Protein AF-A0AAD6X0E6-F1 (afdb_monomer_lite)

Sequence (286 aa):
MSENRCTNCVKLTQDYTHLRIRTAAESKRTCAPPSQRISAPPESSSLPSSPLPQSTSPRVIPYSRTRDLLKCATIRAAWKPGSGASGRQACRNEPHGPLYQDSCIHIDPRTGPAFPPELERAIFELSASSCLTNIPTLILVASRVKAWVEPLLYRAVFLQCDPFMHKLYPFPLVPSKAFLTRCPLFLGSAVKWVTISGKGFGVTVSTTEAIFRVCNQMASFTTTCILVPHLPALSAMKCLQRLNVYGSEVFRGTVDSGCAHPAFRNLTHLELMDEHYYEQAISARS

Radius of gyration: 29.15 Å; chains: 1; bounding box: 58×39×110 Å

Secondary structure (DSSP, 8-state):
------HHHHHHHHHHHHHHHHHHHHTTS--------PPPPPP--PPPP-PPPPP----PPP-----------------PPPP------PPPP---------------TTS-----HHHHHHHHHHHHHH-GGGHHHHTTT-HHHHHHHHHHHTSEEEES--TTHHHH-------HHHHHTS-HHHHHHH--EEEE--SSSS--HHHHHHHHHH-TT--EEEESS-SGGGHHHHHT-SS--EEEEEHHHHHTT-TT--S--GGGTT-SEEEEEPHHHHHHHHHTT-

pLDDT: mean 71.58, std 22.02, range [32.5, 98.0]

Organism: NCBI:txid1745969

Foldseek 3Di:
DDPPPDPVLVVLVVVVVVVVVVVVVVVVPPPDDDDDDDDDDDDDDDDDDDDDDDDDDDDDDDPDDDPDDDPDDDPPDDDDDDDDDDDDDDDDDDDDDDDDPPPPPPPDVVPPDDDDPVVVLVVLCVVCVVPVLCLVVQLVPDVVSVVSRVLVLLQEAEADDDPVVCVVDVRPHCHLVNVSSDDLQSNLVSYAEYEYDDDPDDCDLVSVLSSLVSNLQHQEYEYADQCVSCLVSLLSRPRHAYYEYAPCNVPVPCVPPPDDRSSCVRYPYYHHDHPVVVVVVVVVVD

Structure (mmCIF, N/CA/C/O backbone):
data_AF-A0AAD6X0E6-F1
#
_entry.id   AF-A0AAD6X0E6-F1
#
loop_
_atom_site.group_PDB
_atom_site.id
_atom_site.type_symbol
_atom_site.label_atom_id
_atom_site.label_alt_id
_atom_site.label_comp_id
_atom_site.label_asym_id
_atom_site.label_entity_id
_atom_site.label_seq_id
_atom_site.pdbx_PDB_ins_code
_atom_site.Cartn_x
_atom_site.Cartn_y
_atom_site.Cartn_z
_atom_site.occupancy
_atom_site.B_iso_or_equiv
_atom_site.auth_seq_id
_atom_site.auth_comp_id
_atom_site.auth_asym_id
_atom_site.auth_atom_id
_atom_site.pdbx_PDB_model_num
ATOM 1 N N . MET A 1 1 ? 5.197 0.197 32.598 1.00 38.28 1 MET A N 1
ATOM 2 C CA . MET A 1 1 ? 5.329 -0.433 31.265 1.00 38.28 1 MET A CA 1
ATOM 3 C C . MET A 1 1 ? 6.488 0.245 30.558 1.00 38.28 1 MET A C 1
ATOM 5 O O . MET A 1 1 ? 6.461 1.455 30.402 1.00 38.28 1 MET A O 1
ATOM 9 N N . SER A 1 2 ? 7.556 -0.509 30.312 1.00 33.50 2 SER A N 1
ATOM 10 C CA . SER A 1 2 ? 8.923 -0.033 30.070 1.00 33.50 2 SER A CA 1
ATOM 11 C C . SER A 1 2 ? 9.131 0.620 28.700 1.00 33.50 2 SER A C 1
ATOM 13 O O . SER A 1 2 ? 8.906 -0.013 27.668 1.00 33.50 2 SER A O 1
ATOM 15 N N . GLU A 1 3 ? 9.657 1.847 28.703 1.00 37.09 3 GLU A N 1
ATOM 16 C CA . GLU A 1 3 ? 10.237 2.541 27.549 1.00 37.09 3 GLU A CA 1
ATOM 17 C C . GLU A 1 3 ? 11.562 1.884 27.111 1.00 37.09 3 GLU A C 1
ATOM 19 O O . GLU A 1 3 ? 12.641 2.447 27.266 1.00 37.09 3 GLU A O 1
ATOM 24 N N . ASN A 1 4 ? 11.507 0.693 26.517 1.00 35.91 4 ASN A N 1
ATOM 25 C CA . ASN A 1 4 ? 12.648 0.173 25.762 1.00 35.91 4 ASN A CA 1
ATOM 26 C C . ASN A 1 4 ? 12.615 0.780 24.356 1.00 35.91 4 ASN A C 1
ATOM 28 O O . ASN A 1 4 ? 12.064 0.209 23.413 1.00 35.91 4 ASN A O 1
ATOM 32 N N . ARG A 1 5 ? 13.186 1.984 24.223 1.00 41.66 5 ARG A N 1
ATOM 33 C CA . ARG A 1 5 ? 13.441 2.602 22.917 1.00 41.66 5 ARG A CA 1
ATOM 34 C C . ARG A 1 5 ? 14.346 1.675 22.104 1.00 41.66 5 ARG A C 1
ATOM 36 O O . ARG A 1 5 ? 15.449 1.330 22.511 1.00 41.66 5 ARG A O 1
ATOM 43 N N . CYS A 1 6 ? 13.835 1.266 20.949 1.00 42.66 6 CYS A N 1
ATOM 44 C CA . CYS A 1 6 ? 14.462 0.331 20.027 1.00 42.66 6 CYS A CA 1
ATOM 45 C C . CYS A 1 6 ? 15.771 0.925 19.468 1.00 42.66 6 CYS A C 1
ATOM 47 O O . CYS A 1 6 ? 15.748 1.759 18.562 1.00 42.66 6 CYS A O 1
ATOM 49 N N . THR A 1 7 ? 16.920 0.499 19.997 1.00 46.50 7 THR A N 1
ATOM 50 C CA . THR A 1 7 ? 18.272 0.898 19.551 1.00 46.50 7 THR A CA 1
ATOM 51 C C . THR A 1 7 ? 18.511 0.629 18.059 1.00 46.50 7 THR A C 1
ATOM 53 O O . THR A 1 7 ? 19.245 1.366 17.402 1.00 46.50 7 THR A O 1
ATOM 56 N N . ASN A 1 8 ? 17.802 -0.344 17.479 1.00 41.59 8 ASN A N 1
ATOM 57 C CA . ASN A 1 8 ? 17.845 -0.645 16.046 1.00 41.59 8 ASN A CA 1
ATOM 58 C C . ASN A 1 8 ? 17.237 0.459 15.156 1.00 41.59 8 ASN A C 1
ATOM 60 O O . ASN A 1 8 ? 17.665 0.617 14.013 1.00 41.59 8 ASN A O 1
ATOM 64 N N . CYS A 1 9 ? 16.302 1.273 15.662 1.00 38.06 9 CYS A N 1
ATOM 65 C CA . CYS A 1 9 ? 15.753 2.409 14.908 1.00 38.06 9 CYS A CA 1
ATOM 66 C C . CYS A 1 9 ? 16.776 3.545 14.740 1.00 38.06 9 CYS A C 1
ATOM 68 O O . CYS A 1 9 ? 16.780 4.234 13.717 1.00 38.06 9 CYS A O 1
ATOM 70 N N . VAL A 1 10 ? 17.667 3.725 15.721 1.00 50.16 10 VAL A N 1
ATOM 71 C CA . VAL A 1 10 ? 18.706 4.766 15.681 1.00 50.16 10 VAL A CA 1
ATOM 72 C C . VAL A 1 10 ? 19.730 4.453 14.591 1.00 50.16 10 VAL A C 1
ATOM 74 O O . VAL A 1 10 ? 20.066 5.334 13.802 1.00 50.16 10 VAL A O 1
ATOM 77 N N . LYS A 1 11 ? 20.148 3.186 14.476 1.00 49.50 11 LYS A N 1
ATOM 78 C CA . LYS A 1 11 ? 21.148 2.756 13.490 1.00 49.50 11 LYS A CA 1
ATOM 79 C C . LYS A 1 11 ? 20.657 2.911 12.045 1.00 49.50 11 LYS A C 1
ATOM 81 O O . LYS A 1 11 ? 21.366 3.471 11.220 1.00 49.50 11 LYS A O 1
ATOM 86 N N . LEU A 1 12 ? 19.403 2.545 11.758 1.00 44.84 12 LEU A N 1
ATOM 87 C CA . LEU A 1 12 ? 18.809 2.727 10.423 1.00 44.84 12 LEU A CA 1
ATOM 88 C C . LEU A 1 12 ? 18.653 4.207 10.034 1.00 44.84 12 LEU A C 1
ATOM 90 O O . LEU A 1 12 ? 18.852 4.570 8.875 1.00 44.84 12 LEU A O 1
ATOM 94 N N . THR A 1 13 ? 18.355 5.075 11.005 1.00 47.22 13 THR A N 1
ATOM 95 C CA . THR A 1 13 ? 18.289 6.527 10.777 1.00 47.22 13 THR A CA 1
ATOM 96 C C . THR A 1 13 ? 19.685 7.116 10.518 1.00 47.22 13 THR A C 1
ATOM 98 O O . THR A 1 13 ? 19.846 7.981 9.652 1.00 47.22 13 THR A O 1
ATOM 101 N N . GLN A 1 14 ? 20.715 6.625 11.218 1.00 49.16 14 GLN A N 1
ATOM 102 C CA . GLN A 1 14 ? 22.113 7.015 10.997 1.00 49.16 14 GLN A CA 1
ATOM 103 C C . GLN A 1 14 ? 22.623 6.560 9.623 1.00 49.16 14 GLN A C 1
ATOM 105 O O . GLN A 1 14 ? 23.164 7.381 8.881 1.00 49.16 14 GLN A O 1
ATOM 110 N N . ASP A 1 15 ? 22.369 5.309 9.231 1.00 50.97 15 ASP A N 1
ATOM 111 C CA . ASP A 1 15 ? 22.784 4.764 7.931 1.00 50.97 15 ASP A CA 1
ATOM 112 C C . ASP A 1 15 ? 22.148 5.537 6.761 1.00 50.97 15 ASP A C 1
ATOM 114 O O . ASP A 1 15 ? 22.821 5.871 5.781 1.00 50.97 15 ASP A O 1
ATOM 118 N N . TYR A 1 16 ? 20.874 5.925 6.893 1.00 39.75 16 TYR A N 1
ATOM 119 C CA . TYR A 1 16 ? 20.194 6.784 5.918 1.00 39.75 16 TYR A CA 1
ATOM 120 C C . TYR A 1 16 ? 20.817 8.189 5.835 1.00 39.75 16 TYR A C 1
ATOM 122 O O . TYR A 1 16 ? 20.964 8.760 4.750 1.00 39.75 16 TYR A O 1
ATOM 130 N N . THR A 1 17 ? 21.242 8.747 6.972 1.00 48.59 17 THR A N 1
ATOM 131 C CA . THR A 1 17 ? 21.898 10.064 7.023 1.00 48.59 17 THR A CA 1
ATOM 132 C C . THR A 1 17 ? 23.285 10.023 6.368 1.00 48.59 17 THR A C 1
ATOM 134 O O . THR A 1 17 ? 23.642 10.942 5.630 1.00 48.59 17 THR A O 1
ATOM 137 N N . HIS A 1 18 ? 24.039 8.933 6.538 1.00 53.56 18 HIS A N 1
ATOM 138 C CA . HIS A 1 18 ? 25.325 8.733 5.862 1.00 53.56 18 HIS A CA 1
ATOM 139 C C . HIS A 1 18 ? 25.180 8.534 4.343 1.00 53.56 18 HIS A C 1
ATOM 141 O O . HIS A 1 18 ? 25.969 9.097 3.577 1.00 53.56 18 HIS A O 1
ATOM 147 N N . LEU A 1 19 ? 24.144 7.817 3.887 1.00 43.56 19 LEU A N 1
ATOM 148 C CA . LEU A 1 19 ? 23.841 7.661 2.457 1.00 43.56 19 LEU A CA 1
ATOM 149 C C . LEU A 1 19 ? 23.536 9.014 1.781 1.00 43.56 19 LEU A C 1
ATOM 151 O O . LEU A 1 19 ? 23.929 9.250 0.634 1.00 43.56 19 LEU A O 1
ATOM 155 N N . ARG A 1 20 ? 22.911 9.942 2.518 1.00 46.00 20 ARG A N 1
ATOM 156 C CA . ARG A 1 20 ? 22.620 11.314 2.068 1.00 46.00 20 ARG A CA 1
ATOM 157 C C . ARG A 1 20 ? 23.882 12.166 1.889 1.00 46.00 20 ARG A C 1
ATOM 159 O O . ARG A 1 20 ? 23.955 12.951 0.947 1.00 46.00 20 ARG A O 1
ATOM 166 N N . ILE A 1 21 ? 24.874 12.021 2.771 1.00 51.66 21 ILE A N 1
ATOM 167 C CA . ILE A 1 21 ? 26.134 12.780 2.677 1.00 51.66 21 ILE A CA 1
ATOM 168 C C . ILE A 1 21 ? 26.938 12.335 1.447 1.00 51.66 21 ILE A C 1
ATOM 170 O O . ILE A 1 21 ? 27.494 13.177 0.745 1.00 51.66 21 ILE A O 1
ATOM 174 N N . ARG A 1 22 ? 26.949 11.031 1.134 1.00 46.28 22 ARG A N 1
ATOM 175 C CA . ARG A 1 22 ? 27.666 10.504 -0.041 1.00 46.28 22 ARG A CA 1
ATOM 176 C C . ARG A 1 22 ? 27.046 10.940 -1.368 1.00 46.28 22 ARG A C 1
ATOM 178 O O . ARG A 1 22 ? 27.749 11.470 -2.221 1.00 46.28 22 ARG A O 1
ATOM 185 N N . THR A 1 23 ? 25.728 10.827 -1.502 1.00 46.41 23 THR A N 1
ATOM 186 C CA . THR A 1 23 ? 25.021 11.209 -2.740 1.00 46.41 23 THR A CA 1
ATOM 187 C C . THR A 1 23 ? 25.075 12.718 -3.019 1.00 46.41 23 THR A C 1
ATOM 189 O O . THR A 1 23 ? 25.232 13.129 -4.168 1.00 46.41 23 THR A O 1
ATOM 192 N N . ALA A 1 24 ? 25.045 13.564 -1.981 1.00 44.06 24 ALA A N 1
ATOM 193 C CA . ALA A 1 24 ? 25.247 15.009 -2.134 1.00 44.06 24 ALA A CA 1
ATOM 194 C C . ALA A 1 24 ? 26.688 15.385 -2.541 1.00 44.06 24 ALA A C 1
ATOM 196 O O . ALA A 1 24 ? 26.891 16.398 -3.214 1.00 44.06 24 ALA A O 1
ATOM 197 N N . ALA A 1 25 ? 27.686 14.584 -2.149 1.00 53.25 25 ALA A N 1
ATOM 198 C CA . ALA A 1 25 ? 29.082 14.789 -2.530 1.00 53.25 25 ALA A CA 1
ATOM 199 C C . ALA A 1 25 ? 29.369 14.344 -3.977 1.00 53.25 25 ALA A C 1
ATOM 201 O O . ALA A 1 25 ? 30.147 14.998 -4.671 1.00 53.25 25 ALA A O 1
ATOM 202 N N . GLU A 1 26 ? 28.714 13.283 -4.454 1.00 50.38 26 GLU A N 1
ATOM 203 C CA . GLU A 1 26 ? 28.845 12.792 -5.835 1.00 50.38 26 GLU A CA 1
ATOM 204 C C . GLU A 1 26 ? 28.121 13.689 -6.844 1.00 50.38 26 GLU A C 1
ATOM 206 O O . GLU A 1 26 ? 28.674 13.988 -7.899 1.00 50.38 26 GLU A O 1
ATOM 211 N N . SER A 1 27 ? 26.956 14.243 -6.487 1.00 43.59 27 SER A N 1
ATOM 212 C CA . SER A 1 27 ? 26.213 15.168 -7.358 1.00 43.59 27 SER A CA 1
ATOM 213 C C . SER A 1 27 ? 26.955 16.480 -7.663 1.00 43.59 27 SER A C 1
ATOM 215 O O . SER A 1 27 ? 26.572 17.182 -8.595 1.00 43.59 27 SER A O 1
ATOM 217 N N . LYS A 1 28 ? 28.005 16.833 -6.906 1.00 51.34 28 LYS A N 1
ATOM 218 C CA . LYS A 1 28 ? 28.832 18.028 -7.161 1.00 51.34 28 LYS A CA 1
ATOM 219 C C . LYS A 1 28 ? 30.012 17.782 -8.108 1.00 51.34 28 LYS A C 1
ATOM 221 O O . LYS A 1 28 ? 30.650 18.751 -8.506 1.00 51.34 28 LYS A O 1
ATOM 226 N N . ARG A 1 29 ? 30.324 16.531 -8.471 1.00 50.53 29 ARG A N 1
ATOM 227 C CA . ARG A 1 29 ? 31.507 16.207 -9.295 1.00 50.53 29 ARG A CA 1
ATOM 228 C C . ARG A 1 29 ? 31.226 16.052 -10.793 1.00 50.53 29 ARG A C 1
ATOM 230 O O . ARG A 1 29 ? 32.176 15.885 -11.546 1.00 50.53 29 ARG A O 1
ATOM 237 N N . THR A 1 30 ? 29.975 16.153 -11.242 1.00 47.44 30 THR A N 1
ATOM 238 C CA . THR A 1 30 ? 29.591 15.794 -12.625 1.00 47.44 30 THR A CA 1
ATOM 239 C C . THR A 1 30 ? 29.103 16.956 -13.496 1.00 47.44 30 THR A C 1
ATOM 241 O O . THR A 1 30 ? 28.489 16.726 -14.532 1.00 47.44 30 THR A O 1
ATOM 244 N N . CYS A 1 31 ? 29.405 18.206 -13.135 1.00 43.12 31 CYS A N 1
ATOM 245 C CA . CYS A 1 31 ? 29.146 19.363 -13.999 1.00 43.12 31 CYS A CA 1
ATOM 246 C C . CYS A 1 31 ? 30.404 19.739 -14.800 1.00 43.12 31 CYS A C 1
ATOM 248 O O . CYS A 1 31 ? 31.054 20.738 -14.504 1.00 43.12 31 CYS A O 1
ATOM 250 N N . ALA A 1 32 ? 30.747 18.942 -15.812 1.00 51.06 32 ALA A N 1
ATOM 251 C CA . ALA A 1 32 ? 31.634 19.365 -16.895 1.00 51.06 32 ALA A CA 1
ATOM 252 C C . ALA A 1 32 ? 30.890 19.153 -18.226 1.00 51.06 32 ALA A C 1
ATOM 254 O O . ALA A 1 32 ? 30.443 18.034 -18.486 1.00 51.06 32 ALA A O 1
ATOM 255 N N . PRO A 1 33 ? 30.689 20.196 -19.050 1.00 46.03 33 PRO A N 1
ATOM 256 C CA . PRO A 1 33 ? 29.954 20.063 -20.302 1.00 46.03 33 PRO A CA 1
ATOM 257 C C . PRO A 1 33 ? 30.807 19.332 -21.355 1.00 46.03 33 PRO A C 1
ATOM 259 O O . PRO A 1 33 ? 31.966 19.705 -21.559 1.00 46.03 33 PRO A O 1
ATOM 262 N N . PRO A 1 34 ? 30.269 18.329 -22.070 1.00 47.28 34 PRO A N 1
ATOM 263 C CA . PRO A 1 34 ? 30.956 17.765 -23.220 1.00 47.28 34 PRO A CA 1
ATOM 264 C C . PRO A 1 34 ? 30.855 18.741 -24.399 1.00 47.28 34 PRO A C 1
ATOM 266 O O . PRO A 1 34 ? 29.775 19.007 -24.921 1.00 47.28 34 PRO A O 1
ATOM 269 N N . SER A 1 35 ? 31.999 19.270 -24.838 1.00 50.00 35 SER A N 1
ATOM 270 C CA . SER A 1 35 ? 32.119 19.913 -26.148 1.00 50.00 35 SER A CA 1
ATOM 271 C C . SER A 1 35 ? 32.074 18.832 -27.225 1.00 50.00 35 SER A C 1
ATOM 273 O O . SER A 1 35 ? 33.047 18.105 -27.408 1.00 50.00 35 SER A O 1
ATOM 275 N N . GLN A 1 36 ? 30.954 18.717 -27.939 1.00 49.59 36 GLN A N 1
ATOM 276 C CA . GLN A 1 36 ? 30.866 17.908 -29.153 1.00 49.59 36 GLN A CA 1
ATOM 277 C C . GLN A 1 36 ? 30.453 18.778 -30.339 1.00 49.59 36 GLN A C 1
ATOM 279 O O . GLN A 1 36 ? 29.409 19.423 -30.354 1.00 49.59 36 GLN A O 1
ATOM 284 N N . ARG A 1 37 ? 31.345 18.793 -31.329 1.00 43.53 37 ARG A N 1
ATOM 285 C CA . ARG A 1 37 ? 31.217 19.431 -32.635 1.00 43.53 37 ARG A CA 1
ATOM 286 C C . ARG A 1 37 ? 30.508 18.426 -33.544 1.00 43.53 37 ARG A C 1
ATOM 288 O O . ARG A 1 37 ? 31.094 17.399 -33.871 1.00 43.53 37 ARG A O 1
ATOM 295 N N . ILE A 1 38 ? 29.253 18.687 -33.900 1.00 45.66 38 ILE A N 1
ATOM 296 C CA . ILE A 1 38 ? 28.481 17.838 -34.816 1.00 45.66 38 ILE A CA 1
ATOM 297 C C . ILE A 1 38 ? 28.611 18.419 -36.224 1.00 45.66 38 ILE A C 1
ATOM 299 O O . ILE A 1 38 ? 28.198 19.548 -36.484 1.00 45.66 38 ILE A O 1
ATOM 303 N N . SER A 1 39 ? 29.217 17.642 -37.117 1.00 50.81 39 SER A N 1
ATOM 304 C CA . SER A 1 39 ? 29.219 17.872 -38.561 1.00 50.81 39 SER A CA 1
ATOM 305 C C . SER A 1 39 ? 27.921 17.331 -39.164 1.00 50.81 39 SER A C 1
ATOM 307 O O . SER A 1 39 ? 27.518 16.209 -38.866 1.00 50.81 39 SER A O 1
ATOM 309 N N . ALA A 1 40 ? 27.273 18.139 -40.003 1.00 50.62 40 ALA A N 1
ATOM 310 C CA . ALA A 1 40 ? 26.055 17.792 -40.730 1.00 50.62 40 ALA A CA 1
ATOM 311 C C . ALA A 1 40 ? 26.328 16.813 -41.891 1.00 50.62 40 ALA A C 1
ATOM 313 O O . ALA A 1 40 ? 27.341 16.976 -42.577 1.00 50.62 40 ALA A O 1
ATOM 314 N N . PRO A 1 41 ? 25.419 15.864 -42.180 1.00 59.50 41 PRO A N 1
ATOM 315 C CA . PRO A 1 41 ? 25.346 15.202 -43.477 1.00 59.50 41 PRO A CA 1
ATOM 316 C C . PRO A 1 41 ? 24.217 15.788 -44.353 1.00 59.50 41 PRO A C 1
ATOM 318 O O . PRO A 1 41 ? 23.210 16.261 -43.818 1.00 59.50 41 PRO A O 1
ATOM 321 N N . PRO A 1 42 ? 24.368 15.762 -45.691 1.00 56.47 42 PRO A N 1
ATOM 322 C CA . PRO A 1 42 ? 23.385 16.303 -46.616 1.00 56.47 42 PRO A CA 1
ATOM 323 C C . PRO A 1 42 ? 22.252 15.320 -46.932 1.00 56.47 42 PRO A C 1
ATOM 325 O O . PRO A 1 42 ? 22.381 14.099 -46.850 1.00 56.47 42 PRO A O 1
ATOM 328 N N . GLU A 1 43 ? 21.143 15.937 -47.318 1.00 47.03 43 GLU A N 1
ATOM 329 C CA . GLU A 1 43 ? 19.872 15.391 -47.772 1.00 47.03 43 GLU A CA 1
ATOM 330 C C . GLU A 1 43 ? 19.998 14.475 -49.000 1.00 47.03 43 GLU A C 1
ATOM 332 O O . GLU A 1 43 ? 20.774 14.746 -49.915 1.00 47.03 43 GLU A O 1
ATOM 337 N N . SER A 1 44 ? 19.160 13.435 -49.061 1.00 46.91 44 SER A N 1
ATOM 338 C CA . SER A 1 44 ? 18.222 13.156 -50.170 1.00 46.91 44 SER A CA 1
ATOM 339 C C . SER A 1 44 ? 17.839 11.673 -50.224 1.00 46.91 44 SER A C 1
ATOM 341 O O . SER A 1 44 ? 18.686 10.788 -50.289 1.00 46.91 44 SER A O 1
ATOM 343 N N . SER A 1 45 ? 16.536 11.388 -50.213 1.00 43.06 45 SER A N 1
ATOM 344 C CA . SER A 1 45 ? 15.833 10.649 -51.277 1.00 43.06 45 SER A CA 1
ATOM 345 C C . SER A 1 45 ? 14.459 10.166 -50.798 1.00 43.06 45 SER A C 1
ATOM 347 O O . SER A 1 45 ? 14.266 9.640 -49.706 1.00 43.06 45 SER A O 1
ATOM 349 N N . SER A 1 46 ? 13.487 10.445 -51.653 1.00 48.69 46 SER A N 1
ATOM 350 C CA . SER A 1 46 ? 12.049 10.227 -51.554 1.00 48.69 46 SER A CA 1
ATOM 351 C C . SER A 1 46 ? 11.645 8.751 -51.616 1.00 48.69 46 SER A C 1
ATOM 353 O O . SER A 1 46 ? 12.100 8.029 -52.503 1.00 48.69 46 SER A O 1
ATOM 355 N N . LEU A 1 47 ? 10.695 8.346 -50.766 1.00 54.72 47 LEU A N 1
ATOM 356 C CA . LEU A 1 47 ? 9.912 7.114 -50.919 1.00 54.72 47 LEU A CA 1
ATOM 357 C C . LEU A 1 47 ? 8.494 7.434 -51.431 1.00 54.72 47 LEU A C 1
ATOM 359 O O . LEU A 1 47 ? 7.9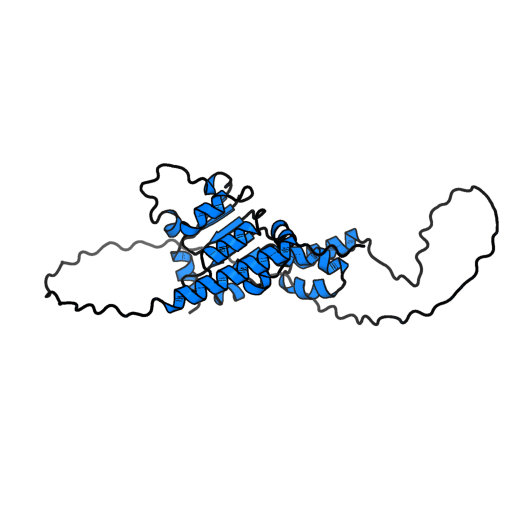33 8.460 -51.039 1.00 54.72 47 LEU A O 1
ATOM 363 N N . PRO A 1 48 ? 7.887 6.558 -52.253 1.00 56.59 48 PRO A N 1
ATOM 364 C CA . PRO A 1 48 ? 6.493 6.673 -52.655 1.00 56.59 48 PRO A CA 1
ATOM 365 C C . PRO A 1 48 ? 5.547 6.072 -51.605 1.00 56.59 48 PRO A C 1
ATOM 367 O O . PRO A 1 48 ? 5.756 4.981 -51.074 1.00 56.59 48 PRO A O 1
ATOM 370 N N . SER A 1 49 ? 4.472 6.804 -51.339 1.00 48.31 49 SER A N 1
ATOM 371 C CA . SER A 1 49 ? 3.374 6.477 -50.435 1.00 48.31 49 SER A CA 1
ATOM 372 C C . SER A 1 49 ? 2.445 5.421 -51.046 1.00 48.31 49 SER A C 1
ATOM 374 O O . SER A 1 49 ? 1.944 5.598 -52.153 1.00 48.31 49 SER A O 1
ATOM 376 N N . SER A 1 50 ? 2.157 4.353 -50.299 1.00 54.66 50 SER A N 1
ATOM 377 C CA . SER A 1 50 ? 1.051 3.424 -50.578 1.00 54.66 50 SER A CA 1
ATOM 378 C C . SER A 1 50 ? 0.016 3.495 -49.447 1.00 54.66 50 SER A C 1
ATOM 380 O O . SER A 1 50 ? 0.416 3.561 -48.282 1.00 54.66 50 SER A O 1
ATOM 382 N N . PRO A 1 51 ? -1.297 3.497 -49.743 1.00 56.38 51 PRO A N 1
ATOM 383 C CA . PRO A 1 51 ? -2.336 3.628 -48.726 1.00 56.38 51 PRO A CA 1
ATOM 384 C C . PRO A 1 51 ? -2.662 2.273 -48.077 1.00 56.38 51 PRO A C 1
ATOM 386 O O . PRO A 1 51 ? -2.950 1.295 -48.764 1.00 56.38 51 PRO A O 1
ATOM 389 N N . LEU A 1 52 ? -2.646 2.229 -46.742 1.00 59.12 52 LEU A N 1
ATOM 390 C CA . LEU A 1 52 ? -3.140 1.102 -45.943 1.00 59.12 52 LEU A CA 1
ATOM 391 C C . LEU A 1 52 ? -4.643 1.259 -45.628 1.00 59.12 52 LEU A C 1
ATOM 393 O O . LEU A 1 52 ? -5.133 2.386 -45.515 1.00 59.12 52 LEU A O 1
ATOM 397 N N . PRO A 1 53 ? -5.379 0.143 -45.471 1.00 50.53 53 PRO A N 1
ATOM 398 C CA . PRO A 1 53 ? -6.824 0.142 -45.285 1.00 50.53 53 PRO A CA 1
ATOM 399 C C . PRO A 1 53 ? -7.236 0.536 -43.860 1.00 50.53 53 PRO A C 1
ATOM 401 O O . PRO A 1 53 ? -6.578 0.213 -42.871 1.00 50.53 53 PRO A O 1
ATOM 404 N N . GLN A 1 54 ? -8.371 1.229 -43.779 1.00 44.22 54 GLN A N 1
ATOM 405 C CA . GLN A 1 54 ? -8.992 1.704 -42.547 1.00 44.22 54 GLN A CA 1
ATOM 406 C C . GLN A 1 54 ? -9.459 0.524 -41.682 1.00 44.22 54 GLN A C 1
ATOM 408 O O . GLN A 1 54 ? -10.340 -0.241 -42.071 1.00 44.22 54 GLN A O 1
ATOM 413 N N . SER A 1 55 ? -8.867 0.398 -40.494 1.00 46.22 55 SER A N 1
ATOM 414 C CA . SER A 1 55 ? -9.282 -0.546 -39.456 1.00 46.22 55 SER A CA 1
ATOM 415 C C . SER A 1 55 ? -10.437 0.046 -38.646 1.00 46.22 55 SER A C 1
ATOM 417 O O . SER A 1 55 ? -10.315 1.108 -38.034 1.00 46.22 55 SER A O 1
ATOM 419 N N . THR A 1 56 ? -11.580 -0.635 -38.657 1.00 49.69 56 THR A N 1
ATOM 420 C CA . THR A 1 56 ? -12.752 -0.318 -37.836 1.00 49.69 56 THR A CA 1
ATOM 421 C C . THR A 1 56 ? -12.474 -0.625 -36.365 1.00 49.69 56 THR A C 1
ATOM 423 O O . THR A 1 56 ? -12.279 -1.779 -35.988 1.00 49.69 56 THR A O 1
ATOM 426 N N . SER A 1 57 ? -12.480 0.418 -35.534 1.00 42.72 57 SER A N 1
ATOM 427 C CA . SER A 1 57 ? -12.283 0.337 -34.083 1.00 42.72 57 SER A CA 1
ATOM 428 C C . SER A 1 57 ? -13.492 -0.307 -33.372 1.00 42.72 57 SER A C 1
ATOM 430 O O . SER A 1 57 ? -14.636 0.015 -33.713 1.00 42.72 57 SER A O 1
ATOM 432 N N . PRO A 1 58 ? -13.291 -1.200 -32.383 1.00 40.38 58 PRO A N 1
ATOM 433 C CA . PRO A 1 58 ? -14.385 -1.803 -31.632 1.00 40.38 58 PRO A CA 1
ATOM 434 C C . PRO A 1 58 ? -14.966 -0.829 -30.594 1.00 40.38 58 PRO A C 1
ATOM 436 O O . PRO A 1 58 ? -14.249 -0.122 -29.888 1.00 40.38 58 PRO A O 1
ATOM 439 N N . ARG A 1 59 ? -16.302 -0.817 -30.489 1.00 35.59 59 ARG A N 1
ATOM 440 C CA . ARG A 1 59 ? -17.066 -0.026 -29.510 1.00 35.59 59 ARG A CA 1
ATOM 441 C C . ARG A 1 59 ? -16.641 -0.362 -28.077 1.00 35.59 59 ARG A C 1
ATOM 443 O O . ARG A 1 59 ? -16.909 -1.456 -27.587 1.00 35.59 59 ARG A O 1
ATOM 450 N N . VAL A 1 60 ? -16.064 0.621 -27.393 1.00 35.59 60 VAL A N 1
ATOM 451 C CA . VAL A 1 60 ? -15.803 0.596 -25.949 1.00 35.59 60 VAL A CA 1
ATOM 452 C C . VAL A 1 60 ? -17.122 0.800 -25.198 1.00 35.59 60 VAL A C 1
ATOM 454 O O . VAL A 1 60 ? -17.805 1.808 -25.382 1.00 35.59 60 VAL A O 1
ATOM 457 N N . ILE A 1 61 ? -17.490 -0.163 -24.351 1.00 34.19 61 ILE A N 1
ATOM 458 C CA . ILE A 1 61 ? -18.625 -0.057 -23.425 1.00 34.19 61 ILE A CA 1
ATOM 459 C C . ILE A 1 61 ? -18.147 0.713 -22.181 1.00 34.19 61 ILE A C 1
ATOM 461 O O . ILE A 1 61 ? -17.195 0.270 -21.535 1.00 34.19 61 ILE A O 1
ATOM 465 N N . PRO A 1 62 ? -18.769 1.845 -21.805 1.00 33.62 62 PRO A N 1
ATOM 466 C CA . PRO A 1 62 ? -18.351 2.594 -20.628 1.00 33.62 62 PRO A CA 1
ATOM 467 C C . PRO A 1 62 ? -18.736 1.860 -19.336 1.00 33.62 62 PRO A C 1
ATOM 469 O O . PRO A 1 62 ? -19.912 1.593 -19.076 1.00 33.62 62 PRO A O 1
ATOM 472 N N . TYR A 1 63 ? -17.737 1.610 -18.484 1.00 33.97 63 TYR A N 1
ATOM 473 C CA . TYR A 1 63 ? -17.925 1.255 -17.077 1.00 33.97 63 TYR A CA 1
ATOM 474 C C . TYR A 1 63 ? -18.593 2.432 -16.353 1.00 33.97 63 TYR A C 1
ATOM 476 O O . TYR A 1 63 ? -17.949 3.368 -15.883 1.00 33.97 63 TYR A O 1
ATOM 484 N N . SER A 1 64 ? -19.919 2.395 -16.282 1.00 38.03 64 SER A N 1
ATOM 485 C CA . SER A 1 64 ? -20.730 3.307 -15.485 1.00 38.03 64 SER A CA 1
ATOM 486 C C . SER A 1 64 ? -21.462 2.493 -14.426 1.00 38.03 64 SER A C 1
ATOM 488 O O . SER A 1 64 ? -22.482 1.881 -14.716 1.00 38.03 64 SER A O 1
ATOM 490 N N . ARG A 1 65 ? -20.918 2.449 -13.202 1.00 37.50 65 ARG A N 1
ATOM 491 C CA . ARG A 1 65 ? -21.675 2.269 -11.945 1.00 37.50 65 ARG A CA 1
ATOM 492 C C . ARG A 1 65 ? -20.742 2.167 -10.741 1.00 37.50 65 ARG A C 1
ATOM 494 O O . ARG A 1 65 ? -20.243 1.097 -10.429 1.00 37.50 65 ARG A O 1
ATOM 501 N N . THR A 1 66 ? -20.603 3.293 -10.051 1.00 33.53 66 THR A N 1
ATOM 502 C CA . THR A 1 66 ? -20.544 3.399 -8.579 1.00 33.53 66 THR A CA 1
ATOM 503 C C . THR A 1 66 ? -20.779 4.867 -8.210 1.00 33.53 66 THR A C 1
ATOM 505 O O . THR A 1 66 ? -19.965 5.544 -7.592 1.00 33.53 66 THR A O 1
ATOM 508 N N . ARG A 1 67 ? -21.918 5.401 -8.660 1.00 37.72 67 ARG A N 1
ATOM 509 C CA . ARG A 1 67 ? -22.569 6.531 -7.999 1.00 37.72 67 ARG A CA 1
ATOM 510 C C . ARG A 1 67 ? -23.652 5.909 -7.144 1.00 37.72 67 ARG A C 1
ATOM 512 O O . ARG A 1 67 ? -24.601 5.383 -7.703 1.00 37.72 67 ARG A O 1
ATOM 519 N N . ASP A 1 68 ? -23.389 5.844 -5.850 1.00 39.34 68 ASP A N 1
ATOM 520 C CA . ASP A 1 68 ? -24.330 6.041 -4.749 1.00 39.34 68 ASP A CA 1
ATOM 521 C C . ASP A 1 68 ? -23.669 5.523 -3.470 1.00 39.34 68 ASP A C 1
ATOM 523 O O . ASP A 1 68 ? -22.915 4.555 -3.508 1.00 39.34 68 ASP A O 1
ATOM 527 N N . LEU A 1 69 ? -23.982 6.181 -2.350 1.00 36.75 69 LEU A N 1
ATOM 528 C CA . LEU A 1 69 ? -23.501 5.950 -0.977 1.00 36.75 69 LEU A CA 1
ATOM 529 C C . LEU A 1 69 ? -22.251 6.754 -0.570 1.00 36.75 69 LEU A C 1
ATOM 531 O O . LEU A 1 69 ? -21.128 6.276 -0.642 1.00 36.75 69 LEU A O 1
ATOM 535 N N . LEU A 1 70 ? -22.464 7.977 -0.065 1.00 35.94 70 LEU A N 1
ATOM 536 C CA . LEU A 1 70 ? -22.325 8.281 1.373 1.00 35.94 70 LEU A CA 1
ATOM 537 C C . LEU A 1 70 ? -22.591 9.778 1.631 1.00 35.94 70 LEU A C 1
ATOM 539 O O . LEU A 1 70 ? -21.727 10.635 1.459 1.00 35.94 70 LEU A O 1
ATOM 543 N N . LYS A 1 71 ? -23.796 10.099 2.114 1.00 33.31 71 LYS A N 1
ATOM 544 C CA . LYS A 1 71 ? -24.014 11.297 2.935 1.00 33.31 71 LYS A CA 1
ATOM 545 C C . LYS A 1 71 ? -23.586 10.939 4.361 1.00 33.31 71 LYS A C 1
ATOM 547 O O . LYS A 1 71 ? -24.409 10.488 5.151 1.00 33.31 71 LYS A O 1
ATOM 552 N N . CYS A 1 72 ? -22.302 11.080 4.684 1.00 33.34 72 CYS A N 1
ATOM 553 C CA . CYS A 1 72 ? -21.854 10.982 6.073 1.00 33.34 72 CYS A CA 1
ATOM 554 C C . CYS A 1 72 ? -22.186 12.286 6.796 1.00 33.34 72 CYS A C 1
ATOM 556 O O . CYS A 1 72 ? -21.549 13.316 6.587 1.00 33.34 72 CYS A O 1
ATOM 558 N N . ALA A 1 73 ? -23.224 12.223 7.627 1.00 32.50 73 ALA A N 1
ATOM 559 C CA . ALA A 1 73 ? -23.597 13.281 8.543 1.00 32.50 73 ALA A CA 1
ATOM 560 C C . ALA A 1 73 ? -22.466 13.545 9.549 1.00 32.50 73 ALA A C 1
ATOM 562 O O . ALA A 1 73 ? -21.916 12.634 10.167 1.00 32.50 73 ALA A O 1
ATOM 563 N N . THR A 1 74 ? -22.138 14.822 9.708 1.00 37.06 74 THR A N 1
ATOM 564 C CA . THR A 1 74 ? -21.181 15.352 10.674 1.00 37.06 74 THR A CA 1
ATOM 565 C C . THR A 1 74 ? -21.660 15.079 12.102 1.00 37.06 74 THR A C 1
ATOM 567 O O . THR A 1 74 ? -22.487 15.818 12.632 1.00 37.06 74 THR A O 1
ATOM 570 N N . ILE A 1 75 ? -21.124 14.052 12.766 1.00 36.53 75 ILE A N 1
ATOM 571 C CA . ILE A 1 75 ? -21.287 13.885 14.216 1.00 36.53 75 ILE A CA 1
ATOM 572 C C . ILE A 1 75 ? -20.261 14.792 14.906 1.00 36.53 75 ILE A C 1
ATOM 574 O O . ILE A 1 75 ? -19.128 14.402 15.175 1.00 36.53 75 ILE A O 1
ATOM 578 N N . ARG A 1 76 ? -20.654 16.040 15.181 1.00 37.88 76 ARG A N 1
ATOM 579 C CA . ARG A 1 76 ? -20.033 16.867 16.226 1.00 37.88 76 ARG A CA 1
ATOM 580 C C . ARG A 1 76 ? -20.937 16.816 17.451 1.00 37.88 76 ARG A C 1
ATOM 582 O O . ARG A 1 76 ? -21.835 17.640 17.583 1.00 37.88 76 ARG A O 1
ATOM 589 N N . ALA A 1 77 ? -20.698 15.859 18.342 1.00 35.09 77 ALA A N 1
ATOM 590 C CA . ALA A 1 77 ? -21.245 15.907 19.692 1.00 35.09 77 ALA A CA 1
ATOM 591 C C . ALA A 1 77 ? -20.130 16.354 20.645 1.00 35.09 77 ALA A C 1
ATOM 593 O O . ALA A 1 77 ? -19.031 15.799 20.646 1.00 35.09 77 ALA A O 1
ATOM 594 N N . ALA A 1 78 ? -20.408 17.417 21.393 1.00 39.78 78 ALA A N 1
ATOM 595 C CA . ALA A 1 78 ? -19.493 18.063 22.316 1.00 39.78 78 ALA A CA 1
ATOM 596 C C . ALA A 1 78 ? -19.095 17.116 23.457 1.00 39.78 78 ALA A C 1
ATOM 598 O O . ALA A 1 78 ? -19.915 16.770 24.304 1.00 39.78 78 ALA A O 1
ATOM 599 N N . TRP A 1 79 ? -17.819 16.739 23.506 1.00 39.62 79 TRP A N 1
ATOM 600 C CA . TRP A 1 79 ? -17.233 16.055 24.652 1.00 39.62 79 TRP A CA 1
ATOM 601 C C . TRP A 1 79 ? -16.572 17.101 25.556 1.00 39.62 79 TRP A C 1
ATOM 603 O O . TRP A 1 79 ? -15.585 17.729 25.170 1.00 39.62 79 TRP A O 1
ATOM 613 N N . LYS A 1 80 ? -17.146 17.340 26.742 1.00 37.47 80 LYS A N 1
ATOM 614 C CA . LYS A 1 80 ? -16.499 18.106 27.818 1.00 37.47 80 LYS A CA 1
ATOM 615 C C . LYS A 1 80 ? -15.867 17.114 28.802 1.00 37.47 80 LYS A C 1
ATOM 617 O O . LYS A 1 80 ? -16.597 16.273 29.324 1.00 37.47 80 LYS A O 1
ATOM 622 N N . PRO A 1 81 ? -14.558 17.197 29.089 1.00 43.03 81 PRO A N 1
ATOM 623 C CA . PRO A 1 81 ? -13.945 16.365 30.114 1.00 43.03 81 PRO A CA 1
ATOM 624 C C . PRO A 1 81 ? -14.436 16.812 31.498 1.00 43.03 81 PRO A C 1
ATOM 626 O O . PRO A 1 81 ? -14.254 17.963 31.894 1.00 43.03 81 PRO A O 1
ATOM 629 N N . GLY A 1 82 ? -15.096 15.901 32.215 1.00 40.97 82 GLY A N 1
ATOM 630 C CA . GLY A 1 82 ? -15.538 16.108 33.591 1.00 40.97 82 GLY A CA 1
ATOM 631 C C . GLY A 1 82 ? -14.360 16.076 34.563 1.00 40.97 82 GLY A C 1
ATOM 632 O O . GLY A 1 82 ? -13.579 15.127 34.584 1.00 40.97 82 GLY A O 1
ATOM 633 N N . SER A 1 83 ? -14.246 17.126 35.373 1.00 41.22 83 SER A N 1
ATOM 634 C CA . SER A 1 83 ? -13.325 17.252 36.501 1.00 41.22 83 SER A CA 1
ATOM 635 C C . SER A 1 83 ? -13.639 16.212 37.581 1.00 41.22 83 SER A C 1
ATOM 637 O O . SER A 1 83 ? -14.743 16.195 38.128 1.00 41.22 83 SER A O 1
ATOM 639 N N . GLY A 1 84 ? -12.665 15.360 37.900 1.00 42.53 84 GLY A N 1
ATOM 640 C CA . GLY A 1 84 ? -12.776 14.353 38.952 1.00 42.53 84 GLY A CA 1
ATOM 641 C C . GLY A 1 84 ? -12.837 14.977 40.346 1.00 42.53 84 GLY A C 1
ATOM 642 O O . GLY A 1 84 ? -11.865 15.568 40.810 1.00 42.53 84 GLY A O 1
ATOM 643 N N . ALA A 1 85 ? -13.970 14.803 41.027 1.00 42.84 85 ALA A N 1
ATOM 644 C CA . ALA A 1 85 ? -14.095 15.034 42.460 1.00 42.84 85 ALA A CA 1
ATOM 645 C C . ALA A 1 85 ? -13.821 13.723 43.215 1.00 42.84 85 ALA A C 1
ATOM 647 O O . ALA A 1 85 ? -14.509 12.717 43.036 1.00 42.84 85 ALA A O 1
ATOM 648 N N . SER A 1 86 ? -12.781 13.764 44.045 1.00 49.78 86 SER A N 1
ATOM 649 C CA . SER A 1 86 ? -12.344 12.716 44.967 1.00 49.78 86 SER A CA 1
ATOM 650 C C . SER A 1 86 ? -13.337 12.580 46.125 1.00 49.78 86 SER A C 1
ATOM 652 O O . SER A 1 86 ? -13.468 13.491 46.939 1.00 49.78 86 SER A O 1
ATOM 654 N N . GLY A 1 87 ? -14.035 11.446 46.202 1.00 46.97 87 GLY A N 1
ATOM 655 C CA . GLY A 1 87 ? -14.856 11.057 47.348 1.00 46.97 87 GLY A CA 1
ATOM 656 C C . GLY A 1 87 ? -14.310 9.770 47.955 1.00 46.97 87 GLY A C 1
ATOM 657 O O . GLY A 1 87 ? -14.467 8.701 47.373 1.00 46.97 87 GLY A O 1
ATOM 658 N N . ARG A 1 88 ? -13.642 9.875 49.110 1.00 51.88 88 ARG A N 1
ATOM 659 C CA . ARG A 1 88 ? -13.255 8.727 49.941 1.00 51.88 88 ARG A CA 1
ATOM 660 C C . ARG A 1 88 ? -14.497 8.233 50.675 1.00 51.88 88 ARG A C 1
ATOM 662 O O . ARG A 1 88 ? -15.061 8.988 51.462 1.00 51.88 88 ARG A O 1
ATOM 669 N N . GLN A 1 89 ? -14.888 6.981 50.463 1.00 50.25 89 GLN A N 1
ATOM 670 C CA . GLN A 1 89 ? -15.939 6.337 51.246 1.00 50.25 89 GLN A CA 1
ATOM 671 C C . GLN A 1 89 ? -15.384 5.056 51.869 1.00 50.25 89 GLN A C 1
ATOM 673 O O . GLN A 1 89 ? -14.876 4.178 51.176 1.00 50.25 89 GLN A O 1
ATOM 678 N N . ALA A 1 90 ? -15.397 5.025 53.201 1.00 50.66 90 ALA A N 1
ATOM 679 C CA . ALA A 1 90 ? -14.909 3.935 54.031 1.00 50.66 90 ALA A CA 1
ATOM 680 C C . ALA A 1 90 ? -15.954 2.810 54.085 1.00 50.66 90 ALA A C 1
ATOM 682 O O . ALA A 1 90 ? -17.092 3.050 54.488 1.00 50.66 90 ALA A O 1
ATOM 683 N N . CYS A 1 91 ? -15.566 1.591 53.707 1.00 41.81 91 CYS A N 1
ATOM 684 C CA . CYS A 1 91 ? -16.412 0.405 53.833 1.00 41.81 91 CYS A CA 1
ATOM 685 C C . CYS A 1 91 ? -16.191 -0.268 55.196 1.00 41.81 91 CYS A C 1
ATOM 687 O O . CYS A 1 91 ? -15.061 -0.585 55.568 1.00 41.81 91 CYS A O 1
ATOM 689 N N . ARG A 1 92 ? -17.293 -0.473 55.928 1.00 51.44 92 ARG A N 1
ATOM 690 C CA . ARG A 1 92 ? -17.397 -1.354 57.099 1.00 51.44 92 ARG A CA 1
ATOM 691 C C . ARG A 1 92 ? -17.469 -2.816 56.646 1.00 51.44 92 ARG A C 1
ATOM 693 O O . ARG A 1 92 ? -18.081 -3.115 55.625 1.00 51.44 92 ARG A O 1
ATOM 700 N N . ASN A 1 93 ? -16.867 -3.691 57.446 1.00 54.28 93 ASN A N 1
ATOM 701 C CA . ASN A 1 93 ? -16.882 -5.144 57.299 1.00 54.28 93 ASN A CA 1
ATOM 702 C C . ASN A 1 93 ? -18.196 -5.730 57.840 1.00 54.28 93 ASN A C 1
ATOM 704 O O . ASN A 1 93 ? -18.517 -5.491 59.001 1.00 54.28 93 ASN A O 1
ATOM 708 N N . GLU A 1 94 ? -18.884 -6.546 57.044 1.00 43.84 94 GLU A N 1
ATOM 709 C CA . GLU A 1 94 ? -19.964 -7.448 57.475 1.00 43.84 94 GLU A CA 1
ATOM 710 C C . GLU A 1 94 ? -19.721 -8.833 56.835 1.00 43.84 94 GLU A C 1
ATOM 712 O O . GLU A 1 94 ? -19.436 -8.887 55.633 1.00 43.84 94 GLU A O 1
ATOM 717 N N . PRO A 1 95 ? -19.788 -9.949 57.589 1.00 70.06 95 PRO A N 1
ATOM 718 C CA . PRO A 1 95 ? -19.509 -11.283 57.071 1.00 70.06 95 PRO A CA 1
ATOM 719 C C . PRO A 1 95 ? -20.788 -12.123 56.956 1.00 70.06 95 PRO A C 1
ATOM 721 O O . PRO A 1 95 ? -21.235 -12.665 57.958 1.00 70.06 95 PRO A O 1
ATOM 724 N N . HIS A 1 96 ? -21.337 -12.331 55.754 1.00 50.75 96 HIS A N 1
ATOM 725 C CA . HIS A 1 96 ? -22.397 -13.335 55.572 1.00 50.75 96 HIS A CA 1
ATOM 726 C C . HIS A 1 96 ? -22.390 -14.023 54.195 1.00 50.75 96 HIS A C 1
ATOM 728 O O . HIS A 1 96 ? -22.671 -13.401 53.178 1.00 50.75 96 HIS A O 1
ATOM 734 N N . GLY A 1 97 ? -22.170 -15.346 54.227 1.00 56.12 97 GLY A N 1
ATOM 735 C CA . GLY A 1 97 ? -22.993 -16.338 53.517 1.00 56.12 97 GLY A CA 1
ATOM 736 C C . GLY A 1 97 ? -22.600 -16.745 52.083 1.00 56.12 97 GLY A C 1
ATOM 737 O O . GLY A 1 97 ? -22.503 -15.885 51.213 1.00 56.12 97 GLY A O 1
ATOM 738 N N . PRO A 1 98 ? -22.465 -18.058 51.785 1.00 64.50 98 PRO A N 1
ATOM 739 C CA . PRO A 1 98 ? -22.260 -18.562 50.432 1.00 64.50 98 PRO A CA 1
ATOM 740 C C . PRO A 1 98 ? -23.619 -18.748 49.747 1.00 64.50 98 PRO A C 1
ATOM 742 O O . PRO A 1 98 ? -24.243 -19.803 49.847 1.00 64.50 98 PRO A O 1
ATOM 745 N N . LEU A 1 99 ? -24.096 -17.718 49.056 1.00 56.31 99 LEU A N 1
ATOM 746 C CA . LEU A 1 99 ? -25.231 -17.840 48.148 1.00 56.31 99 LEU A CA 1
ATOM 747 C C . LEU A 1 99 ? -24.822 -17.330 46.773 1.00 56.31 99 LEU A C 1
ATOM 749 O O . LEU A 1 99 ? -24.295 -16.230 46.640 1.00 56.31 99 LEU A O 1
ATOM 753 N N . TYR A 1 100 ? -25.036 -18.212 45.796 1.00 59.19 100 TYR A N 1
ATOM 754 C CA . TYR A 1 100 ? -25.081 -17.999 44.353 1.00 59.19 100 TYR A CA 1
ATOM 755 C C . TYR A 1 100 ? -25.039 -16.511 43.962 1.00 59.19 100 TYR A C 1
ATOM 757 O O . TYR A 1 100 ? -26.054 -15.816 43.962 1.00 59.19 100 TYR A O 1
ATOM 765 N N . GLN A 1 101 ? -23.834 -16.013 43.678 1.00 54.50 101 GLN A N 1
ATOM 766 C CA . GLN A 1 101 ? -23.637 -14.665 43.163 1.00 54.50 101 GLN A CA 1
ATOM 767 C C . GLN A 1 101 ? -24.001 -14.666 41.681 1.00 54.50 101 GLN A C 1
ATOM 769 O O . GLN A 1 101 ? -23.141 -14.805 40.809 1.00 54.50 101 GLN A O 1
ATOM 774 N N . ASP A 1 102 ? -25.294 -14.492 41.415 1.00 49.97 102 ASP A N 1
ATOM 775 C CA . ASP A 1 102 ? -25.744 -13.859 40.184 1.00 49.97 102 ASP A CA 1
ATOM 776 C C . ASP A 1 102 ? -24.987 -12.537 40.067 1.00 49.97 102 ASP A C 1
ATOM 778 O O . ASP A 1 102 ? -25.185 -11.586 40.828 1.00 49.97 102 ASP A O 1
ATOM 782 N N . SER A 1 103 ? -24.020 -12.524 39.156 1.00 62.66 103 SER A N 1
ATOM 783 C CA . SER A 1 103 ? -23.142 -11.395 38.897 1.00 62.66 103 SER A CA 1
ATOM 784 C C . SER A 1 103 ? -23.935 -10.352 38.120 1.00 62.66 103 SER A C 1
ATOM 786 O O . SER A 1 103 ? -23.775 -10.166 36.916 1.00 62.66 103 SER A O 1
ATOM 788 N N . CYS A 1 104 ? -24.828 -9.663 38.827 1.00 55.06 104 CYS A N 1
ATOM 789 C CA . CYS A 1 104 ? -25.418 -8.423 38.367 1.00 55.06 104 CYS A CA 1
ATOM 790 C C . CYS A 1 104 ? -24.262 -7.465 38.083 1.00 55.06 104 CYS A C 1
ATOM 792 O O . CYS A 1 104 ? -23.591 -6.989 39.001 1.00 55.06 104 CYS A O 1
ATOM 794 N N . ILE A 1 105 ? -23.992 -7.239 36.799 1.00 68.12 105 ILE A N 1
ATOM 795 C CA . ILE A 1 105 ? -22.994 -6.285 36.332 1.00 68.12 105 ILE A CA 1
ATOM 796 C C . ILE A 1 105 ? -23.420 -4.927 36.886 1.00 68.12 105 ILE A C 1
ATOM 798 O O . ILE A 1 105 ? -24.360 -4.304 36.395 1.00 68.12 105 ILE A O 1
ATOM 802 N N . HIS A 1 106 ? -22.769 -4.502 37.965 1.00 63.75 106 HIS A N 1
ATOM 803 C CA . HIS A 1 106 ? -23.017 -3.220 38.598 1.00 63.75 106 HIS A CA 1
ATOM 804 C C . HIS A 1 106 ? -22.424 -2.153 37.672 1.00 63.75 106 HIS A C 1
ATOM 806 O O . HIS A 1 106 ? -21.245 -1.815 37.758 1.0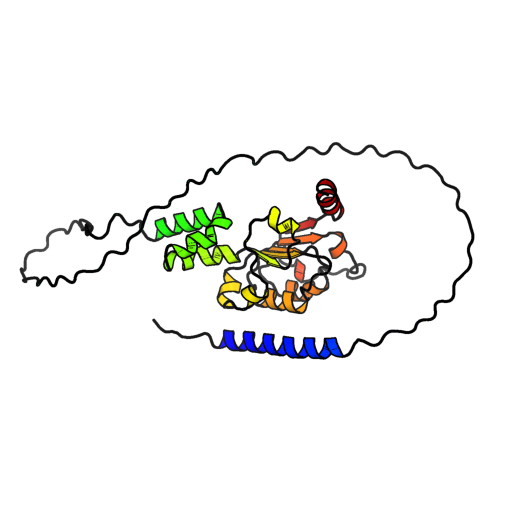0 63.75 106 HIS A O 1
ATOM 812 N N . ILE A 1 107 ? -23.222 -1.691 36.709 1.00 67.56 107 ILE A N 1
ATOM 813 C CA . ILE A 1 107 ? -22.836 -0.604 35.811 1.00 67.56 107 ILE A CA 1
ATOM 814 C C . ILE A 1 107 ? -22.782 0.654 36.674 1.00 67.56 107 ILE A C 1
ATOM 816 O O . ILE A 1 107 ? -23.815 1.123 37.154 1.00 67.56 107 ILE A O 1
ATOM 820 N N . ASP A 1 108 ? -21.579 1.173 36.923 1.00 76.44 108 ASP A N 1
ATOM 821 C CA . ASP A 1 108 ? -21.420 2.464 37.586 1.00 76.44 108 ASP A CA 1
ATOM 822 C C . ASP A 1 108 ? -22.123 3.520 36.711 1.00 76.44 108 ASP A C 1
ATOM 824 O O . ASP A 1 108 ? -21.730 3.713 35.560 1.00 76.44 108 ASP A O 1
ATOM 828 N N . PRO A 1 109 ? -23.163 4.218 37.200 1.00 67.94 109 PRO A N 1
ATOM 829 C CA . PRO A 1 109 ? -23.880 5.221 36.414 1.00 67.94 109 PRO A CA 1
ATOM 830 C C . PRO A 1 109 ? -22.996 6.412 36.007 1.00 67.94 109 PRO A C 1
ATOM 832 O O . PRO A 1 109 ? -23.387 7.207 35.152 1.00 67.94 109 PRO A O 1
ATOM 835 N N . ARG A 1 110 ? -21.797 6.552 36.591 1.00 73.31 110 ARG A N 1
ATOM 836 C CA . ARG A 1 110 ? -20.781 7.528 36.164 1.00 73.31 110 ARG A CA 1
ATOM 837 C C . ARG A 1 110 ? -20.000 7.058 34.939 1.00 73.31 110 ARG A C 1
ATOM 839 O O . ARG A 1 110 ? -19.455 7.886 34.210 1.00 73.31 110 ARG A O 1
ATOM 846 N N . THR A 1 111 ? -19.975 5.754 34.686 1.00 71.50 111 THR A N 1
ATOM 847 C CA . THR A 1 111 ? -19.523 5.168 33.428 1.00 71.50 111 THR A CA 1
ATOM 848 C C . THR A 1 111 ? -20.748 4.992 32.541 1.00 71.50 111 THR A C 1
ATOM 850 O O . THR A 1 111 ? -21.441 3.982 32.606 1.00 71.50 111 THR A O 1
ATOM 853 N N . GLY A 1 112 ? -21.069 6.015 31.742 1.00 70.94 112 GLY A N 1
ATOM 854 C CA . GLY A 1 112 ? -22.120 5.905 30.724 1.00 70.94 112 GLY A CA 1
ATOM 855 C C . GLY A 1 112 ? -21.929 4.661 29.838 1.00 70.94 112 GLY A C 1
ATOM 856 O O . GLY A 1 112 ? -20.847 4.069 29.845 1.00 70.94 112 GLY A O 1
ATOM 857 N N . PRO A 1 113 ? -22.953 4.252 29.069 1.00 74.00 113 PRO A N 1
ATOM 858 C CA . PRO A 1 113 ? -22.907 3.020 28.286 1.00 74.00 113 PRO A CA 1
ATOM 859 C C . PRO A 1 113 ? -21.647 2.983 27.412 1.00 74.00 113 PRO A C 1
ATOM 861 O O . PRO A 1 113 ? -21.482 3.796 26.501 1.00 74.00 113 PRO A O 1
ATOM 864 N N . ALA A 1 114 ? -20.742 2.057 27.727 1.00 84.00 114 ALA A N 1
ATOM 865 C CA . ALA A 1 114 ? -19.497 1.846 27.007 1.00 84.00 114 ALA A CA 1
ATOM 866 C C . ALA A 1 114 ? -19.619 0.569 26.178 1.00 84.00 114 ALA A C 1
ATOM 868 O O . ALA A 1 114 ? -20.052 -0.470 26.679 1.00 84.00 114 ALA A O 1
ATOM 869 N N . PHE A 1 115 ? -19.228 0.638 24.908 1.00 89.25 115 PHE A N 1
ATOM 870 C CA . PHE A 1 115 ? -19.089 -0.572 24.111 1.00 89.25 115 PHE A CA 1
ATOM 871 C C . PHE A 1 115 ? -17.970 -1.452 24.686 1.00 89.25 115 PHE A C 1
ATOM 873 O O . PHE A 1 115 ? -16.942 -0.921 25.118 1.00 89.25 115 PHE A O 1
ATOM 880 N N . PRO A 1 116 ? -18.123 -2.787 24.636 1.00 93.50 116 PRO A N 1
ATOM 881 C CA . PRO A 1 116 ? -16.994 -3.699 24.744 1.00 93.50 116 PRO A CA 1
ATOM 882 C C . PRO A 1 116 ? -15.855 -3.264 23.802 1.00 93.50 116 PRO A C 1
ATOM 884 O O . PRO A 1 116 ? -16.142 -2.888 22.655 1.00 93.50 116 PRO A O 1
ATOM 887 N N . PRO A 1 117 ? -14.580 -3.304 24.238 1.00 93.38 117 PRO A N 1
ATOM 888 C CA . PRO A 1 117 ? -13.444 -2.854 23.429 1.00 93.38 117 PRO A CA 1
ATOM 889 C C . PRO A 1 117 ? -13.366 -3.505 22.042 1.00 93.38 117 PRO A C 1
ATOM 891 O O . PRO A 1 117 ? -12.931 -2.872 21.082 1.00 93.38 117 PRO A O 1
ATOM 894 N N . GLU A 1 118 ? -13.811 -4.754 21.915 1.00 96.62 118 GLU A N 1
ATOM 895 C CA . GLU A 1 118 ? -13.834 -5.514 20.664 1.00 96.62 118 GLU A CA 1
ATOM 896 C C . GLU A 1 118 ? -14.831 -4.920 19.663 1.00 96.62 118 GLU A C 1
ATOM 898 O O . GLU A 1 118 ? -14.513 -4.771 18.481 1.00 96.62 118 GLU A O 1
ATOM 903 N N . LEU A 1 119 ? -16.020 -4.534 20.140 1.00 96.69 119 LEU A N 1
ATOM 904 C CA . LEU A 1 119 ? -17.046 -3.896 19.315 1.00 96.69 119 LEU A CA 1
ATOM 905 C C . LEU A 1 119 ? -16.625 -2.484 18.914 1.00 96.69 119 LEU A C 1
ATOM 907 O O . LEU A 1 119 ? -16.754 -2.115 17.748 1.00 96.69 119 LEU A O 1
ATOM 911 N N . GLU A 1 120 ? -16.062 -1.716 19.850 1.00 96.31 120 GLU A N 1
ATOM 912 C CA . GLU A 1 120 ? -15.506 -0.395 19.555 1.00 96.31 120 GLU A CA 1
ATOM 913 C C . GLU A 1 120 ? -14.434 -0.490 18.457 1.00 96.31 120 GLU A C 1
ATOM 915 O O . GLU A 1 120 ? -14.501 0.222 17.451 1.00 96.31 120 GLU A O 1
ATOM 920 N N . ARG A 1 121 ? -13.486 -1.425 18.597 1.00 97.25 121 ARG A N 1
ATOM 921 C CA . ARG A 1 121 ? -12.439 -1.676 17.602 1.00 97.25 121 ARG A CA 1
ATOM 922 C C . ARG A 1 121 ? -13.013 -2.014 16.229 1.00 97.25 121 ARG A C 1
ATOM 924 O O . ARG A 1 121 ? -12.593 -1.405 15.246 1.00 97.25 121 ARG A O 1
ATOM 931 N N . ALA A 1 122 ? -13.968 -2.941 16.157 1.00 97.50 122 ALA A N 1
ATOM 932 C CA . ALA A 1 122 ? -14.590 -3.343 14.898 1.00 97.50 122 ALA A CA 1
ATOM 933 C C . ALA A 1 122 ? -15.271 -2.159 14.193 1.00 97.50 122 ALA A C 1
ATOM 935 O O . ALA A 1 122 ? -15.095 -1.975 12.990 1.00 97.50 122 ALA A O 1
ATOM 936 N N . ILE A 1 123 ? -15.983 -1.308 14.941 1.00 97.06 123 ILE A N 1
ATOM 937 C CA . ILE A 1 123 ? -16.625 -0.100 14.403 1.00 97.06 123 ILE A CA 1
ATOM 938 C C . ILE A 1 123 ? -15.581 0.845 13.795 1.00 97.06 123 ILE A C 1
ATOM 940 O O . ILE A 1 123 ? -15.760 1.317 12.668 1.00 97.06 123 ILE A O 1
ATOM 944 N N . PHE A 1 124 ? -14.481 1.111 14.504 1.00 98.00 124 PHE A N 1
ATOM 945 C CA . PHE A 1 124 ? -13.437 2.017 14.019 1.00 98.00 124 PHE A CA 1
ATOM 946 C C . PHE A 1 124 ? -12.661 1.453 12.826 1.00 98.00 124 PHE A C 1
ATOM 948 O O . PHE A 1 124 ? -12.420 2.189 11.869 1.00 98.00 124 PHE A O 1
ATOM 955 N N . GLU A 1 125 ? -12.300 0.168 12.839 1.00 97.25 125 GLU A N 1
ATOM 956 C CA . GLU A 1 125 ? -11.608 -0.476 11.715 1.00 97.25 125 GLU A CA 1
ATOM 957 C C . GLU A 1 125 ? -12.495 -0.540 10.459 1.00 97.25 125 GLU A C 1
ATOM 959 O O . GLU A 1 125 ? -12.015 -0.257 9.357 1.00 97.25 125 GLU A O 1
ATOM 964 N N . LEU A 1 126 ? -13.796 -0.833 10.605 1.00 97.25 126 LEU A N 1
ATOM 965 C CA . LEU A 1 126 ? -14.759 -0.809 9.496 1.00 97.25 126 LEU A CA 1
ATOM 966 C C . LEU A 1 126 ? -14.959 0.605 8.946 1.00 97.25 126 LEU A C 1
ATOM 968 O O . LEU A 1 126 ? -14.935 0.798 7.731 1.00 97.25 126 LEU A O 1
ATOM 972 N N . SER A 1 127 ? -15.103 1.600 9.824 1.00 96.31 127 SER A N 1
ATOM 973 C CA . SER A 1 127 ? -15.260 3.009 9.430 1.00 96.31 127 SER A CA 1
ATOM 974 C C . SER A 1 127 ? -14.020 3.548 8.715 1.00 96.31 127 SER A C 1
ATOM 976 O O . SER A 1 127 ? -14.126 4.297 7.747 1.00 96.31 127 SER A O 1
ATOM 978 N N . ALA A 1 128 ? -12.834 3.152 9.175 1.00 95.06 128 ALA A N 1
ATOM 979 C CA . ALA A 1 128 ? -11.575 3.477 8.521 1.00 95.06 128 ALA A CA 1
ATOM 980 C C . ALA A 1 128 ? -11.464 2.812 7.144 1.00 95.06 128 ALA A C 1
ATOM 982 O O . ALA A 1 128 ? -11.064 3.460 6.182 1.00 95.06 128 ALA A O 1
ATOM 983 N N . SER A 1 129 ? -11.843 1.535 7.041 1.00 92.88 129 SER A N 1
ATOM 984 C CA . SER A 1 129 ? -11.746 0.761 5.798 1.00 92.88 129 SER A CA 1
ATOM 985 C C . SER A 1 129 ? -12.744 1.214 4.732 1.00 92.88 129 SER A C 1
ATOM 987 O O . SER A 1 129 ? -12.430 1.153 3.546 1.00 92.88 129 SER A O 1
ATOM 989 N N . SER A 1 130 ? -13.929 1.685 5.134 1.00 93.81 130 SER A N 1
ATOM 990 C CA . SER A 1 130 ? -14.935 2.213 4.207 1.00 93.81 130 SER A CA 1
ATOM 991 C C . SER A 1 130 ? -14.574 3.598 3.667 1.00 93.81 130 SER A C 1
ATOM 993 O O . SER A 1 130 ? -14.956 3.939 2.549 1.00 93.81 130 SER A O 1
ATOM 995 N N . CYS A 1 131 ? -13.830 4.400 4.436 1.00 91.38 131 CYS A N 1
ATOM 996 C CA . CYS A 1 131 ? -13.469 5.759 4.059 1.00 91.38 131 CYS A CA 1
ATOM 997 C C . CYS A 1 131 ? -12.102 6.155 4.638 1.00 91.38 131 CYS A C 1
ATOM 999 O O . CYS A 1 131 ? -11.990 6.709 5.732 1.00 91.38 131 CYS A O 1
ATOM 1001 N N . LEU A 1 132 ? -11.038 5.906 3.873 1.00 88.56 132 LEU A N 1
ATOM 1002 C CA . LEU A 1 132 ? -9.658 6.129 4.324 1.00 88.56 132 LEU A CA 1
ATOM 1003 C C . LEU A 1 132 ? -9.343 7.600 4.627 1.00 88.56 132 LEU A C 1
ATOM 1005 O O . LEU A 1 132 ? -8.495 7.885 5.472 1.00 88.56 132 LEU A O 1
ATOM 1009 N N . THR A 1 133 ? -10.063 8.539 4.006 1.00 89.12 133 THR A N 1
ATOM 1010 C CA . THR A 1 133 ? -9.961 9.975 4.311 1.00 89.12 133 THR A CA 1
ATOM 1011 C C . THR A 1 133 ? -10.376 10.312 5.736 1.00 89.12 133 THR A C 1
ATOM 1013 O O . THR A 1 133 ? -9.958 11.345 6.252 1.00 89.12 133 THR A O 1
ATOM 1016 N N . ASN A 1 134 ? -11.163 9.452 6.389 1.00 92.75 134 ASN A N 1
ATOM 1017 C CA . ASN A 1 134 ? -11.583 9.650 7.773 1.00 92.75 134 ASN A CA 1
ATOM 1018 C C . ASN A 1 134 ? -10.529 9.179 8.777 1.00 92.75 134 ASN A C 1
ATOM 1020 O O . ASN A 1 134 ? -10.587 9.591 9.934 1.00 92.75 134 ASN A O 1
ATOM 1024 N N . ILE A 1 135 ? -9.548 8.359 8.371 1.00 93.62 135 ILE A N 1
ATOM 1025 C CA . ILE A 1 135 ? -8.530 7.821 9.285 1.00 93.62 135 ILE A CA 1
ATOM 1026 C C . ILE A 1 135 ? -7.856 8.919 10.125 1.00 93.62 135 ILE A C 1
ATOM 1028 O O . ILE A 1 135 ? -7.823 8.757 11.346 1.00 93.62 135 ILE A O 1
ATOM 1032 N N . PRO A 1 136 ? -7.378 10.048 9.554 1.00 92.50 136 PRO A N 1
ATOM 1033 C CA . PRO A 1 136 ? -6.769 11.121 10.340 1.00 92.50 136 PRO A CA 1
ATOM 1034 C C . PRO A 1 136 ? -7.686 11.697 11.424 1.00 92.50 136 PRO A C 1
ATOM 1036 O O . PRO A 1 136 ? -7.194 12.129 12.459 1.00 92.50 136 PRO A O 1
ATOM 1039 N N . THR A 1 137 ? -9.004 11.690 11.222 1.00 95.19 137 THR A N 1
ATOM 1040 C CA . THR A 1 137 ? -9.977 12.117 12.236 1.00 95.19 137 THR A CA 1
ATOM 1041 C C . THR A 1 137 ? -10.206 11.027 13.279 1.00 95.19 137 THR A C 1
ATOM 1043 O O . THR A 1 137 ? -10.224 11.317 14.472 1.00 95.19 137 THR A O 1
ATOM 1046 N N . LEU A 1 138 ? -10.328 9.765 12.855 1.00 96.25 138 LEU A N 1
ATOM 1047 C CA . LEU A 1 138 ? -10.571 8.633 13.756 1.00 96.25 138 LEU A CA 1
ATOM 1048 C C . LEU A 1 138 ? -9.416 8.424 14.746 1.00 96.25 138 LEU A C 1
ATOM 1050 O O . LEU A 1 138 ? -9.656 8.185 15.928 1.00 96.25 138 LEU A O 1
ATOM 1054 N N . ILE A 1 139 ? -8.161 8.589 14.313 1.00 96.06 139 ILE A N 1
ATOM 1055 C CA . ILE A 1 139 ? -6.991 8.445 15.200 1.00 96.06 139 ILE A CA 1
ATOM 1056 C C . ILE A 1 139 ? -6.922 9.509 16.311 1.00 96.06 139 ILE A C 1
ATOM 1058 O O . ILE A 1 139 ? -6.139 9.349 17.246 1.00 96.06 139 ILE A O 1
ATOM 1062 N N . LEU A 1 140 ? -7.709 10.588 16.224 1.00 96.38 140 LEU A N 1
ATOM 1063 C CA . LEU A 1 140 ? -7.767 11.646 17.239 1.00 96.38 140 LEU A CA 1
ATOM 1064 C C . LEU A 1 140 ? -8.808 11.373 18.332 1.00 96.38 140 LEU A C 1
ATOM 1066 O O . LEU A 1 140 ? -8.835 12.098 19.322 1.00 96.38 140 LEU A O 1
ATOM 1070 N N . VAL A 1 141 ? -9.651 10.345 18.177 1.00 96.44 141 VAL A N 1
ATOM 1071 C CA . VAL A 1 141 ? -10.741 10.052 19.122 1.00 96.44 141 VAL A CA 1
ATOM 1072 C C . VAL A 1 141 ? -10.205 9.552 20.464 1.00 96.44 141 VAL A C 1
ATOM 1074 O O . VAL A 1 141 ? -10.607 10.043 21.515 1.00 96.44 141 VAL A O 1
ATOM 1077 N N . ALA A 1 142 ? -9.294 8.577 20.442 1.00 95.94 142 ALA A N 1
ATOM 1078 C CA . ALA A 1 142 ? -8.661 8.024 21.636 1.00 95.94 142 ALA A CA 1
ATOM 1079 C C . ALA A 1 142 ? -7.330 7.339 21.292 1.00 95.94 142 ALA A C 1
ATOM 1081 O O . ALA A 1 142 ? -7.118 6.876 20.170 1.00 95.94 142 ALA A O 1
ATOM 1082 N N . SER A 1 143 ? -6.443 7.196 22.281 1.00 96.50 143 SER A N 1
ATOM 1083 C CA . SER A 1 143 ? -5.138 6.537 22.108 1.00 96.50 143 SER A CA 1
ATOM 1084 C C . SER A 1 143 ? -5.254 5.080 21.639 1.00 96.50 143 SER A C 1
ATOM 1086 O O . SER A 1 143 ? -4.495 4.655 20.769 1.00 96.50 143 SER A O 1
ATOM 1088 N N . ARG A 1 144 ? -6.230 4.324 22.162 1.00 96.56 144 ARG A N 1
ATOM 1089 C CA . ARG A 1 144 ? -6.508 2.943 21.727 1.00 96.56 144 ARG A CA 1
ATOM 1090 C C . ARG A 1 144 ? -6.997 2.874 20.279 1.00 96.56 144 ARG A C 1
ATOM 1092 O O . ARG A 1 144 ? -6.518 2.040 19.519 1.00 96.56 144 ARG A O 1
ATOM 1099 N N . VAL A 1 145 ? -7.855 3.814 19.872 1.00 96.88 145 VAL A N 1
ATOM 1100 C CA . VAL A 1 145 ? -8.369 3.906 18.497 1.00 96.88 145 VAL A CA 1
ATOM 1101 C C . VAL A 1 145 ? -7.230 4.185 17.526 1.00 96.88 145 VAL A C 1
ATOM 1103 O O . VAL A 1 145 ? -7.140 3.536 16.486 1.00 96.88 145 VAL A O 1
ATOM 1106 N N . LYS A 1 146 ? -6.298 5.074 17.891 1.00 96.56 146 LYS A N 1
ATOM 1107 C CA . LYS A 1 146 ? -5.074 5.285 17.114 1.00 96.56 146 LYS A CA 1
ATOM 1108 C C . LYS A 1 146 ? -4.303 3.980 16.904 1.00 96.56 146 LYS A C 1
ATOM 1110 O O . LYS A 1 146 ? -3.925 3.699 15.775 1.00 96.56 146 LYS A O 1
ATOM 1115 N N . ALA A 1 147 ? -4.104 3.172 17.945 1.00 96.31 147 ALA A N 1
ATOM 1116 C CA . ALA A 1 147 ? -3.371 1.910 17.825 1.00 96.31 147 ALA A CA 1
ATOM 1117 C C . ALA A 1 147 ? -4.053 0.899 16.880 1.00 96.31 147 ALA A C 1
ATOM 1119 O O . ALA A 1 147 ? -3.362 0.152 16.191 1.00 96.31 147 ALA A O 1
ATOM 1120 N N . TRP A 1 148 ? -5.387 0.891 16.823 1.00 96.94 148 TRP A N 1
ATOM 1121 C CA . TRP A 1 148 ? -6.151 0.016 15.926 1.00 96.94 148 TRP A CA 1
ATOM 1122 C C . TRP A 1 148 ? -6.170 0.521 14.480 1.00 96.94 148 TRP A C 1
ATOM 1124 O O . TRP A 1 148 ? -6.018 -0.259 13.543 1.00 96.94 148 TRP A O 1
ATOM 1134 N N . VAL A 1 149 ? -6.330 1.832 14.290 1.00 97.19 149 VAL A N 1
ATOM 1135 C CA . VAL A 1 149 ? -6.597 2.431 12.976 1.00 97.19 149 VAL A CA 1
ATOM 1136 C C . VAL A 1 149 ? -5.324 2.908 12.266 1.00 97.19 149 VAL A C 1
ATOM 1138 O O . VAL A 1 149 ? -5.259 2.856 11.039 1.00 97.19 149 VAL A O 1
ATOM 1141 N N . GLU A 1 150 ? -4.282 3.340 12.986 1.00 95.00 150 GLU A N 1
ATOM 1142 C CA . GLU A 1 150 ? -3.030 3.828 12.378 1.00 95.00 150 GLU A CA 1
ATOM 1143 C C . GLU A 1 150 ? -2.394 2.809 11.408 1.00 95.00 150 GLU A C 1
ATOM 1145 O O . GLU A 1 150 ? -1.979 3.235 10.333 1.00 95.00 150 GLU A O 1
ATOM 1150 N N . PRO A 1 151 ? -2.366 1.483 11.661 1.00 95.31 151 PRO A N 1
ATOM 1151 C CA . PRO A 1 151 ? -1.877 0.514 10.675 1.00 95.31 151 PRO A CA 1
ATOM 1152 C C . PRO A 1 151 ? -2.617 0.555 9.329 1.00 95.31 151 PRO A C 1
ATOM 1154 O O . PRO A 1 151 ? -2.000 0.342 8.286 1.00 95.31 151 PRO A O 1
ATOM 1157 N N . LEU A 1 152 ? -3.919 0.868 9.326 1.00 94.62 152 LEU A N 1
ATOM 1158 C CA . LEU A 1 152 ? -4.722 0.968 8.101 1.00 94.62 152 LEU A CA 1
ATOM 1159 C C . LEU A 1 152 ? -4.297 2.162 7.238 1.00 94.62 152 LEU A C 1
ATOM 1161 O O . LEU A 1 152 ? -4.355 2.073 6.013 1.00 94.62 152 LEU A O 1
ATOM 1165 N N . LEU A 1 153 ? -3.792 3.233 7.862 1.00 91.88 153 LEU A N 1
ATOM 1166 C CA . LEU A 1 153 ? -3.237 4.399 7.169 1.00 91.88 153 LEU A CA 1
ATOM 1167 C C . LEU A 1 153 ? -2.034 4.029 6.297 1.00 91.88 153 LEU A C 1
ATOM 1169 O O . LEU A 1 153 ? -1.857 4.566 5.209 1.00 91.88 153 LEU A O 1
ATOM 1173 N N . TYR A 1 154 ? -1.201 3.119 6.800 1.00 92.94 154 TYR A N 1
ATOM 1174 C CA . TYR A 1 154 ? 0.054 2.714 6.171 1.00 92.94 154 TYR A CA 1
ATOM 1175 C C . TYR A 1 154 ? -0.087 1.445 5.328 1.00 92.94 154 TYR A C 1
ATOM 1177 O O . TYR A 1 154 ? 0.899 0.970 4.770 1.00 92.94 154 TYR A O 1
ATOM 1185 N N . ARG A 1 155 ? -1.299 0.890 5.209 1.00 94.06 155 ARG A N 1
ATOM 1186 C CA . ARG A 1 155 ? -1.534 -0.373 4.501 1.00 94.06 155 ARG A CA 1
ATOM 1187 C C . ARG A 1 155 ? -1.163 -0.301 3.021 1.00 94.06 155 ARG A C 1
ATOM 1189 O O . ARG A 1 155 ? -0.653 -1.286 2.483 1.00 94.06 155 ARG A O 1
ATOM 1196 N N . ALA A 1 156 ? -1.389 0.853 2.398 1.00 91.38 156 ALA A N 1
ATOM 1197 C CA . ALA A 1 156 ? -0.999 1.150 1.027 1.00 91.38 156 ALA A CA 1
ATOM 1198 C C . ALA A 1 156 ? -0.090 2.385 0.998 1.00 91.38 156 ALA A C 1
ATOM 1200 O O . ALA A 1 156 ? -0.458 3.449 1.492 1.00 91.38 156 ALA A O 1
ATOM 1201 N N . VAL A 1 157 ? 1.102 2.239 0.422 1.00 90.81 157 VAL A N 1
ATOM 1202 C CA . VAL A 1 157 ? 2.100 3.306 0.315 1.00 90.81 157 VAL A CA 1
ATOM 1203 C C . VAL A 1 157 ? 2.242 3.703 -1.142 1.00 90.81 157 VAL A C 1
ATOM 1205 O O . VAL A 1 157 ? 2.584 2.879 -1.986 1.00 90.81 157 VAL A O 1
ATOM 1208 N N . PHE A 1 158 ? 2.013 4.981 -1.423 1.00 88.88 158 PHE A N 1
ATOM 1209 C CA . PHE A 1 158 ? 2.146 5.555 -2.755 1.00 88.88 158 PHE A CA 1
ATOM 1210 C C . PHE A 1 158 ? 3.393 6.428 -2.799 1.00 88.88 158 PHE A C 1
ATOM 1212 O O . PHE A 1 158 ? 3.454 7.495 -2.186 1.00 88.88 158 PHE A O 1
ATOM 1219 N N . LEU A 1 159 ? 4.404 5.952 -3.511 1.00 86.25 159 LEU A N 1
ATOM 1220 C CA . LEU A 1 159 ? 5.644 6.663 -3.751 1.00 86.25 159 LEU A CA 1
ATOM 1221 C C . LEU A 1 159 ? 5.503 7.390 -5.078 1.00 86.25 159 LEU A C 1
ATOM 1223 O O . LEU A 1 159 ? 5.385 6.757 -6.124 1.00 86.25 159 LEU A O 1
ATOM 1227 N N . GLN A 1 160 ? 5.511 8.721 -4.997 1.00 75.62 160 GLN A N 1
ATOM 1228 C CA . GLN A 1 160 ? 5.475 9.606 -6.159 1.00 75.62 160 GLN A CA 1
ATOM 1229 C C . GLN A 1 160 ? 4.232 9.357 -7.032 1.00 75.62 160 GLN A C 1
ATOM 1231 O O . GLN A 1 160 ? 4.292 8.939 -8.181 1.00 75.62 160 GLN A O 1
ATOM 1236 N N . CYS A 1 161 ? 3.059 9.647 -6.475 1.00 61.75 161 CYS A N 1
ATOM 1237 C CA . CYS A 1 161 ? 1.864 9.776 -7.296 1.00 61.75 161 CYS A CA 1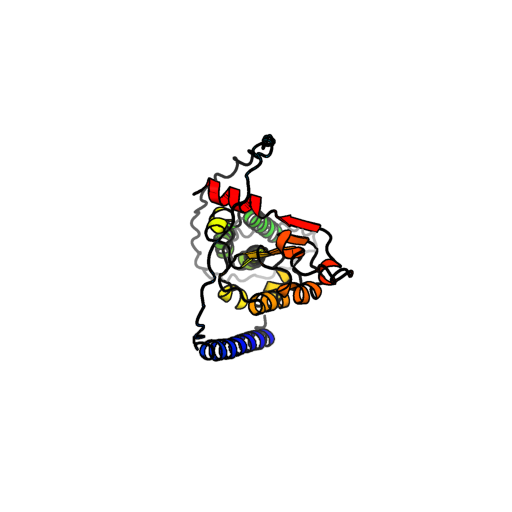
ATOM 1238 C C . CYS A 1 161 ? 1.968 11.051 -8.131 1.00 61.75 161 CYS A C 1
ATOM 1240 O O . CYS A 1 161 ? 2.240 12.127 -7.599 1.00 61.75 161 CYS A O 1
ATOM 1242 N N . ASP A 1 162 ? 1.715 10.910 -9.426 1.00 70.00 162 ASP A N 1
ATOM 1243 C CA . ASP A 1 162 ? 1.337 12.024 -10.282 1.00 70.00 162 ASP A CA 1
ATOM 1244 C C . ASP A 1 162 ? 0.271 12.882 -9.553 1.00 70.00 162 ASP A C 1
ATOM 1246 O O . ASP A 1 162 ? -0.637 12.299 -8.942 1.00 70.00 162 ASP A O 1
ATOM 1250 N N . PRO A 1 163 ? 0.342 14.228 -9.583 1.00 69.00 163 PRO A N 1
ATOM 1251 C CA . PRO A 1 163 ? -0.720 15.091 -9.065 1.00 69.00 163 PRO A CA 1
ATOM 1252 C C . PRO A 1 163 ? -2.137 14.656 -9.480 1.00 69.00 163 PRO A C 1
ATOM 1254 O O . PRO A 1 163 ? -3.092 14.829 -8.718 1.00 69.00 163 PRO A O 1
ATOM 1257 N N . PHE A 1 164 ? -2.291 14.041 -10.657 1.00 68.62 164 PHE A N 1
ATOM 1258 C CA . PHE A 1 164 ? -3.551 13.475 -11.133 1.00 68.62 164 PHE A CA 1
ATOM 1259 C C . PHE A 1 164 ? -4.035 12.282 -10.298 1.00 68.62 164 PHE A C 1
ATOM 1261 O O . PHE A 1 164 ? -5.234 12.171 -10.025 1.00 68.62 164 PHE A O 1
ATOM 1268 N N . MET A 1 165 ? -3.130 11.424 -9.822 1.00 68.69 165 MET A N 1
ATOM 1269 C CA . MET A 1 165 ? -3.478 10.267 -8.992 1.00 68.69 165 MET A CA 1
ATOM 1270 C C . MET A 1 165 ? -4.000 10.680 -7.613 1.00 68.69 165 MET A C 1
ATOM 1272 O O . MET A 1 165 ? -4.796 9.948 -7.033 1.00 68.69 165 MET A O 1
ATOM 1276 N N . HIS A 1 166 ? -3.655 11.874 -7.114 1.00 67.06 166 HIS A N 1
ATOM 1277 C CA . HIS A 1 166 ? -4.239 12.410 -5.875 1.00 67.06 166 HIS A CA 1
ATOM 1278 C C . HIS A 1 166 ? -5.746 12.660 -5.985 1.00 67.06 166 HIS A C 1
ATOM 1280 O O . HIS A 1 166 ? -6.452 12.607 -4.982 1.00 67.06 166 HIS A O 1
ATOM 1286 N N . LYS A 1 167 ? -6.255 12.924 -7.197 1.00 69.12 167 LYS A N 1
ATOM 1287 C CA . LYS A 1 167 ? -7.697 13.097 -7.430 1.00 69.12 167 LYS A CA 1
ATOM 1288 C C . LYS A 1 167 ? -8.433 11.763 -7.507 1.00 69.12 167 LYS A C 1
ATOM 1290 O O . LYS A 1 167 ? -9.595 11.689 -7.128 1.00 69.12 167 LYS A O 1
ATOM 1295 N N . LEU A 1 168 ? -7.774 10.733 -8.037 1.00 69.25 168 LEU A N 1
ATOM 1296 C CA . LEU A 1 168 ? -8.365 9.402 -8.203 1.00 69.25 168 LEU A CA 1
ATOM 1297 C C . LEU A 1 168 ? -8.333 8.595 -6.913 1.00 69.25 168 LEU A C 1
ATOM 1299 O O . LEU A 1 168 ? -9.228 7.795 -6.655 1.00 69.25 168 LEU A O 1
ATOM 1303 N N . TYR A 1 169 ? -7.311 8.828 -6.102 1.00 71.12 169 TYR A N 1
ATOM 1304 C CA . TYR A 1 169 ? -7.080 8.066 -4.905 1.00 71.12 169 TYR A CA 1
ATOM 1305 C C . TYR A 1 169 ? -6.901 9.008 -3.720 1.00 71.12 169 TYR A C 1
ATOM 1307 O O . TYR A 1 169 ? -5.826 9.589 -3.552 1.00 71.12 169 TYR A O 1
ATOM 1315 N N . PRO A 1 170 ? -7.923 9.144 -2.861 1.00 67.50 170 PRO A N 1
ATOM 1316 C CA . PRO A 1 170 ? -7.865 10.017 -1.702 1.00 67.50 170 PRO A CA 1
ATOM 1317 C C . PRO A 1 170 ? -7.087 9.345 -0.557 1.00 67.50 170 PRO A C 1
ATOM 1319 O O . PRO A 1 170 ? -7.496 9.378 0.604 1.00 67.50 170 PRO A O 1
ATOM 1322 N N . PHE A 1 171 ? -5.973 8.682 -0.882 1.00 70.38 171 PHE A N 1
ATOM 1323 C CA . PHE A 1 171 ? -5.056 8.189 0.128 1.00 70.38 171 PHE A CA 1
ATOM 1324 C C . PHE A 1 171 ? -4.211 9.362 0.622 1.00 70.38 171 PHE A C 1
ATOM 1326 O O . PHE A 1 171 ? -3.705 10.150 -0.183 1.00 70.38 171 PHE A O 1
ATOM 1333 N N . PRO A 1 172 ? -4.005 9.473 1.938 1.00 65.12 172 PRO A N 1
ATOM 1334 C CA . PRO A 1 172 ? -3.040 10.408 2.476 1.00 65.12 172 PRO A CA 1
ATOM 1335 C C . PRO A 1 172 ? -1.659 10.010 1.965 1.00 65.12 172 PRO A C 1
ATOM 1337 O O . PRO A 1 172 ? -1.118 8.957 2.307 1.00 65.12 172 PRO A O 1
ATOM 1340 N N . LEU A 1 173 ? -1.091 10.860 1.117 1.00 69.06 173 LEU A N 1
ATOM 1341 C CA . LEU A 1 173 ? 0.278 10.691 0.665 1.00 69.06 173 LEU A CA 1
ATOM 1342 C C . LEU A 1 173 ? 1.158 10.947 1.860 1.00 69.06 173 LEU A C 1
ATOM 1344 O O . LEU A 1 173 ? 1.286 12.079 2.322 1.00 69.06 173 LEU A O 1
ATOM 1348 N N . VAL A 1 174 ? 1.755 9.889 2.379 1.00 68.81 174 VAL A N 1
ATOM 1349 C CA . VAL A 1 174 ? 2.822 10.048 3.348 1.00 68.81 174 VAL A CA 1
ATOM 1350 C C . VAL A 1 174 ? 4.043 10.488 2.545 1.00 68.81 174 VAL A C 1
ATOM 1352 O O . VAL A 1 174 ? 4.514 9.709 1.712 1.00 68.81 174 VAL A O 1
ATOM 1355 N N . PRO A 1 175 ? 4.578 11.711 2.746 1.00 74.38 175 PRO A N 1
ATOM 1356 C CA . PRO A 1 175 ? 5.824 12.094 2.101 1.00 74.38 175 PRO A CA 1
ATOM 1357 C C . PRO A 1 175 ? 6.874 11.030 2.412 1.00 74.38 175 PRO A C 1
ATOM 1359 O O . PRO A 1 175 ? 7.009 10.633 3.571 1.00 74.38 175 PRO A O 1
ATOM 1362 N N . SER A 1 176 ? 7.633 10.580 1.412 1.00 70.44 176 SER A N 1
ATOM 1363 C CA . SER A 1 176 ? 8.615 9.491 1.567 1.00 70.44 176 SER A CA 1
ATOM 1364 C C . SER A 1 176 ? 9.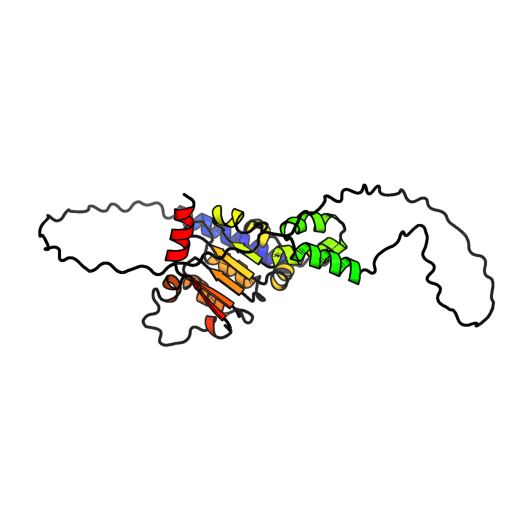540 9.688 2.777 1.00 70.44 176 SER A C 1
ATOM 1366 O O . SER A 1 176 ? 9.852 8.744 3.498 1.00 70.44 176 SER A O 1
ATOM 1368 N N . LYS A 1 177 ? 9.897 10.942 3.077 1.00 75.75 177 LYS A N 1
ATOM 1369 C CA . LYS A 1 177 ? 10.676 11.314 4.267 1.00 75.75 177 LYS A CA 1
ATOM 1370 C C . LYS A 1 177 ? 9.951 11.017 5.584 1.00 75.75 177 LYS A C 1
ATOM 1372 O O . LYS A 1 177 ? 10.563 10.460 6.481 1.00 75.75 177 LYS A O 1
ATOM 1377 N N . ALA A 1 178 ? 8.673 11.374 5.706 1.00 80.69 178 ALA A N 1
ATOM 1378 C CA . ALA A 1 178 ? 7.873 11.120 6.908 1.00 80.69 178 ALA A CA 1
ATOM 1379 C C . ALA A 1 178 ? 7.480 9.642 7.050 1.00 80.69 178 ALA A C 1
ATOM 1381 O O . ALA A 1 178 ? 7.193 9.170 8.147 1.00 80.69 178 ALA A O 1
ATOM 1382 N N . PHE A 1 179 ? 7.465 8.906 5.939 1.00 84.38 179 PHE A N 1
ATOM 1383 C CA . PHE A 1 179 ? 7.291 7.463 5.955 1.00 84.38 179 PHE A CA 1
ATOM 1384 C C . PHE A 1 179 ? 8.497 6.794 6.622 1.00 84.38 179 PHE A C 1
ATOM 1386 O O . PHE A 1 179 ? 8.335 6.066 7.596 1.00 84.38 179 PHE A O 1
ATOM 1393 N N . LEU A 1 180 ? 9.712 7.124 6.177 1.00 84.06 180 LEU A N 1
ATOM 1394 C CA . LEU A 1 180 ? 10.947 6.515 6.680 1.00 84.06 180 LEU A CA 1
ATOM 1395 C C . LEU A 1 180 ? 11.321 6.911 8.119 1.00 84.06 180 LEU A C 1
ATOM 1397 O O . LEU A 1 180 ? 12.174 6.259 8.714 1.00 84.06 180 LEU A O 1
ATOM 1401 N N . THR A 1 181 ? 10.694 7.933 8.710 1.00 89.00 181 THR A N 1
ATOM 1402 C CA . THR A 1 181 ? 10.896 8.267 10.134 1.00 89.00 181 THR A CA 1
ATOM 1403 C C . THR A 1 181 ? 10.114 7.358 11.083 1.00 89.00 181 THR A C 1
ATOM 1405 O O . THR A 1 181 ? 10.305 7.431 12.299 1.00 89.00 181 THR A O 1
ATOM 1408 N N . ARG A 1 182 ? 9.218 6.504 10.570 1.00 91.88 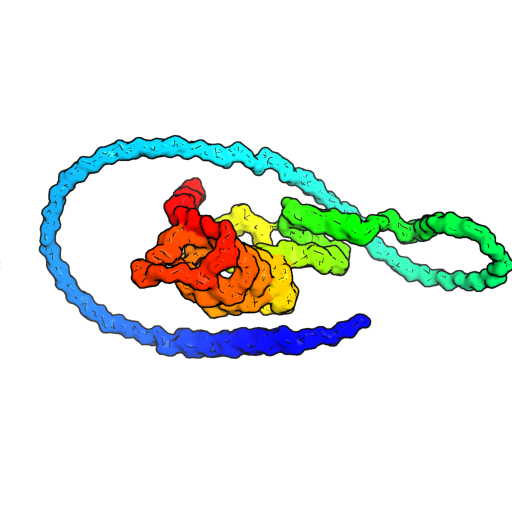182 ARG A N 1
ATOM 1409 C CA . ARG A 1 182 ? 8.461 5.558 11.397 1.00 91.88 182 ARG A CA 1
ATOM 1410 C C . ARG A 1 182 ? 9.303 4.345 11.778 1.00 91.88 182 ARG A C 1
ATOM 1412 O O . ARG A 1 182 ? 10.270 3.986 11.115 1.00 91.88 182 ARG A O 1
ATOM 1419 N N . CYS A 1 183 ? 8.905 3.697 12.874 1.00 93.81 183 CYS A N 1
ATOM 1420 C CA . CYS A 1 183 ? 9.551 2.478 13.344 1.00 93.81 183 CYS A CA 1
ATOM 1421 C C . CYS A 1 183 ? 9.517 1.401 12.237 1.00 93.81 183 CYS A C 1
ATOM 1423 O O . CYS A 1 183 ? 8.424 1.041 11.791 1.00 93.81 183 CYS A O 1
ATOM 1425 N N . PRO A 1 184 ? 10.665 0.842 11.817 1.00 93.88 184 PRO A N 1
ATOM 1426 C CA . PRO A 1 184 ? 10.717 -0.170 10.764 1.00 93.88 184 PRO A CA 1
ATOM 1427 C C . PRO A 1 184 ? 9.884 -1.419 11.069 1.00 93.88 184 PRO A C 1
ATOM 1429 O O . PRO A 1 184 ? 9.267 -1.974 10.168 1.00 93.88 184 PRO A O 1
ATOM 1432 N N . LEU A 1 185 ? 9.800 -1.830 12.341 1.00 94.06 185 LEU A N 1
ATOM 1433 C CA . LEU A 1 185 ? 8.969 -2.969 12.760 1.00 94.06 185 LEU A CA 1
ATOM 1434 C C . LEU A 1 185 ? 7.471 -2.698 12.555 1.00 94.06 185 LEU A C 1
ATOM 1436 O O . LEU A 1 185 ? 6.715 -3.582 12.150 1.00 94.06 185 LEU A O 1
ATOM 1440 N N . PHE A 1 186 ? 7.049 -1.459 12.809 1.00 95.00 186 PHE A N 1
ATOM 1441 C CA . PHE A 1 186 ? 5.677 -1.035 12.555 1.00 95.00 186 PHE A CA 1
ATOM 1442 C C . PHE A 1 186 ? 5.386 -1.045 11.051 1.00 95.00 186 PHE A C 1
ATOM 1444 O O . PHE A 1 186 ? 4.415 -1.656 10.618 1.00 95.00 186 PHE A O 1
ATOM 1451 N N . LEU A 1 187 ? 6.262 -0.448 10.241 1.00 94.44 187 LEU A N 1
ATOM 1452 C CA . LEU A 1 187 ? 6.088 -0.411 8.788 1.00 94.44 187 LEU A CA 1
ATOM 1453 C C . LEU A 1 187 ? 6.092 -1.809 8.159 1.00 94.44 187 LEU A C 1
ATOM 1455 O O . LEU A 1 187 ? 5.243 -2.097 7.320 1.00 94.44 187 LEU A O 1
ATOM 1459 N N . GLY A 1 188 ? 6.986 -2.695 8.602 1.00 94.81 188 GLY A N 1
ATOM 1460 C CA . GLY A 1 188 ? 7.081 -4.058 8.081 1.00 94.81 188 GLY A CA 1
ATOM 1461 C C . GLY A 1 188 ? 5.818 -4.889 8.289 1.00 94.81 188 GLY A C 1
ATOM 1462 O O . GLY A 1 188 ? 5.514 -5.748 7.467 1.00 94.81 188 GLY A O 1
ATOM 1463 N N . SER A 1 189 ? 5.050 -4.617 9.347 1.00 95.06 189 SER A N 1
ATOM 1464 C CA . SER A 1 189 ? 3.772 -5.293 9.598 1.00 95.06 189 SER A CA 1
ATOM 1465 C C . SER A 1 189 ? 2.578 -4.571 8.966 1.00 95.06 189 SER A C 1
ATOM 1467 O O . SER A 1 189 ? 1.683 -5.238 8.438 1.00 95.06 189 SER A O 1
ATOM 1469 N N . ALA A 1 190 ? 2.572 -3.235 8.984 1.00 95.25 190 ALA A N 1
ATOM 1470 C CA . ALA A 1 190 ? 1.458 -2.421 8.507 1.00 95.25 190 ALA A CA 1
ATOM 1471 C C . ALA A 1 190 ? 1.362 -2.371 6.975 1.00 95.25 190 ALA A C 1
ATOM 1473 O O . ALA A 1 190 ? 0.267 -2.487 6.427 1.00 95.25 190 ALA A O 1
ATOM 1474 N N . VAL A 1 191 ? 2.491 -2.231 6.275 1.00 95.75 191 VAL A N 1
ATOM 1475 C CA . VAL A 1 191 ? 2.516 -2.022 4.822 1.00 95.75 191 VAL A CA 1
ATOM 1476 C C . VAL A 1 191 ? 2.269 -3.337 4.099 1.00 95.75 191 VAL A C 1
ATOM 1478 O O . VAL A 1 191 ? 3.039 -4.289 4.229 1.00 95.75 191 VAL A O 1
ATOM 1481 N N . LYS A 1 192 ? 1.195 -3.388 3.308 1.00 96.06 192 LYS A N 1
ATOM 1482 C CA . LYS A 1 192 ? 0.848 -4.556 2.488 1.00 96.06 192 LYS A CA 1
ATOM 1483 C C . LYS A 1 192 ? 1.021 -4.290 1.008 1.00 96.06 192 LYS A C 1
ATOM 1485 O O . LYS A 1 192 ? 1.397 -5.223 0.300 1.00 96.06 192 LYS A O 1
ATOM 1490 N N . TRP A 1 193 ? 0.785 -3.058 0.564 1.00 95.19 193 TRP A N 1
ATOM 1491 C CA . TRP A 1 193 ? 0.861 -2.656 -0.837 1.00 95.19 193 TRP A CA 1
ATOM 1492 C C . TRP A 1 193 ? 1.793 -1.455 -1.007 1.00 95.19 193 TRP A C 1
ATOM 1494 O O . TRP A 1 193 ? 1.668 -0.472 -0.278 1.00 95.19 193 TRP A O 1
ATOM 1504 N N . VAL A 1 194 ? 2.701 -1.517 -1.980 1.00 94.19 194 VAL A N 1
ATOM 1505 C CA . VAL A 1 194 ? 3.517 -0.366 -2.393 1.00 94.19 194 VAL A CA 1
ATOM 1506 C C . VAL A 1 194 ? 3.268 -0.096 -3.866 1.00 94.19 194 VAL A C 1
ATOM 1508 O O . VAL A 1 194 ? 3.347 -1.000 -4.693 1.00 94.19 194 VAL A O 1
ATOM 1511 N N . THR A 1 195 ? 2.973 1.158 -4.185 1.00 92.44 195 THR A N 1
ATOM 1512 C CA . THR A 1 195 ? 2.876 1.663 -5.552 1.00 92.44 195 THR A CA 1
ATOM 1513 C C . THR A 1 195 ? 3.987 2.672 -5.777 1.00 92.44 195 THR A C 1
ATOM 1515 O O . THR A 1 195 ? 4.107 3.625 -5.010 1.00 92.44 195 THR A O 1
ATOM 1518 N N . ILE A 1 196 ? 4.790 2.476 -6.817 1.00 90.94 196 ILE A N 1
ATOM 1519 C CA . ILE A 1 196 ? 5.792 3.441 -7.273 1.00 90.94 196 ILE A CA 1
ATOM 1520 C C . ILE A 1 196 ? 5.319 3.999 -8.595 1.00 90.94 196 ILE A C 1
ATOM 1522 O O . ILE A 1 196 ? 5.032 3.244 -9.521 1.00 90.94 196 ILE A O 1
ATOM 1526 N N . SER A 1 197 ? 5.230 5.319 -8.683 1.00 87.12 197 SER A N 1
ATOM 1527 C CA . SER A 1 197 ? 4.837 5.953 -9.924 1.00 87.12 197 SER A CA 1
ATOM 1528 C C . SER A 1 197 ? 5.811 7.027 -10.379 1.00 87.12 197 SER A C 1
ATOM 1530 O O . SER A 1 197 ? 6.387 7.762 -9.587 1.00 87.12 197 SER A O 1
ATOM 1532 N N . GLY A 1 198 ? 5.954 7.141 -11.696 1.00 74.81 198 GLY A N 1
ATOM 1533 C CA . GLY A 1 198 ? 6.374 8.373 -12.342 1.00 74.81 198 GLY A CA 1
ATOM 1534 C C . GLY A 1 198 ? 7.648 8.281 -13.173 1.00 74.81 198 GLY A C 1
ATOM 1535 O O . GLY A 1 198 ? 8.724 7.912 -12.707 1.00 74.81 198 GLY A O 1
ATOM 1536 N N . LYS A 1 199 ? 7.527 8.779 -14.402 1.00 64.88 199 LYS A N 1
ATOM 1537 C CA . LYS A 1 199 ? 8.647 9.153 -15.260 1.00 64.88 199 LYS A CA 1
ATOM 1538 C C . LYS A 1 199 ? 9.222 10.479 -14.720 1.00 64.88 199 LYS A C 1
ATOM 1540 O O . LYS A 1 199 ? 8.644 11.534 -14.946 1.00 64.88 199 LYS A O 1
ATOM 1545 N N . GLY A 1 200 ? 10.313 10.437 -13.946 1.00 58.16 200 GLY A N 1
ATOM 1546 C CA . GLY A 1 200 ? 11.187 11.614 -13.764 1.00 58.16 200 GLY A CA 1
ATOM 1547 C C . GLY A 1 200 ? 11.265 12.340 -12.408 1.00 58.16 200 GLY A C 1
ATOM 1548 O O . GLY A 1 200 ? 12.004 13.317 -12.341 1.00 58.16 200 GLY A O 1
ATOM 1549 N N . PHE A 1 201 ? 10.612 11.912 -11.316 1.00 56.62 201 PHE A N 1
ATOM 1550 C CA . PHE A 1 201 ? 10.643 12.672 -10.042 1.00 56.62 201 PHE A CA 1
ATOM 1551 C C . PHE A 1 201 ? 11.251 11.942 -8.834 1.00 56.62 201 PHE A C 1
ATOM 1553 O O . PHE A 1 201 ? 10.580 11.648 -7.855 1.00 56.62 201 PHE A O 1
ATOM 1560 N N . GLY A 1 202 ? 12.575 11.793 -8.813 1.00 69.12 202 GLY A N 1
ATOM 1561 C CA . GLY A 1 202 ? 13.340 11.779 -7.554 1.00 69.12 202 GLY A CA 1
ATOM 1562 C C . GLY A 1 202 ? 13.216 10.557 -6.631 1.00 69.12 202 GLY A C 1
ATOM 1563 O O . GLY A 1 202 ? 13.954 10.500 -5.644 1.00 69.12 202 GLY A O 1
ATOM 1564 N N . VAL A 1 203 ? 12.365 9.564 -6.915 1.00 82.12 203 VAL A N 1
ATOM 1565 C CA . VAL A 1 203 ? 12.451 8.258 -6.244 1.00 82.12 203 VAL A CA 1
ATOM 1566 C C . VAL A 1 203 ? 13.624 7.491 -6.842 1.00 82.12 203 VAL A C 1
ATOM 1568 O O . VAL A 1 203 ? 13.560 6.944 -7.939 1.00 82.12 203 VAL A O 1
ATOM 1571 N N . THR A 1 204 ? 14.734 7.473 -6.111 1.00 88.31 204 THR A N 1
ATOM 1572 C CA . THR A 1 204 ? 15.917 6.706 -6.499 1.00 88.31 204 THR A CA 1
ATOM 1573 C C . THR A 1 204 ? 15.690 5.210 -6.279 1.00 88.31 204 THR A C 1
ATOM 1575 O O . THR A 1 204 ? 14.930 4.798 -5.393 1.00 88.31 204 THR A O 1
ATOM 1578 N N . VAL A 1 205 ? 16.423 4.379 -7.025 1.00 88.75 205 VAL A N 1
ATOM 1579 C CA . VAL A 1 205 ? 16.476 2.923 -6.798 1.00 88.75 205 VAL A CA 1
ATOM 1580 C C . VAL A 1 205 ? 16.839 2.625 -5.340 1.00 88.75 205 VAL A C 1
ATOM 1582 O O . VAL A 1 205 ? 16.140 1.865 -4.678 1.00 88.75 205 VAL A O 1
ATOM 1585 N N . SER A 1 206 ? 17.826 3.338 -4.788 1.00 89.88 206 SER A N 1
ATOM 1586 C CA . SER A 1 206 ? 18.234 3.212 -3.383 1.00 89.88 206 SER A CA 1
ATOM 1587 C C . SER A 1 206 ? 17.118 3.516 -2.374 1.00 89.88 206 SER A C 1
ATOM 1589 O O . SER A 1 206 ? 17.014 2.846 -1.347 1.00 89.88 206 SER A O 1
ATOM 1591 N N . THR A 1 207 ? 16.254 4.498 -2.654 1.00 88.88 207 THR A N 1
ATOM 1592 C CA . THR A 1 207 ? 15.104 4.817 -1.789 1.00 88.88 207 THR A CA 1
ATOM 1593 C C . THR A 1 207 ? 14.088 3.683 -1.817 1.00 88.88 207 THR A C 1
ATOM 1595 O O . THR A 1 207 ? 13.583 3.264 -0.778 1.00 88.88 207 THR A O 1
ATOM 1598 N N . THR A 1 208 ? 13.825 3.155 -3.010 1.00 90.31 208 THR A N 1
ATOM 1599 C CA . THR A 1 208 ? 12.910 2.031 -3.214 1.00 90.31 208 THR A CA 1
ATOM 1600 C C . THR A 1 208 ? 13.399 0.773 -2.498 1.00 90.31 208 THR A C 1
ATOM 1602 O O . THR A 1 208 ? 12.642 0.133 -1.772 1.00 90.31 208 THR A O 1
ATOM 1605 N N . GLU A 1 209 ? 14.686 0.453 -2.619 1.00 92.44 209 GLU A N 1
ATOM 1606 C CA . GLU A 1 209 ? 15.306 -0.672 -1.916 1.00 92.44 209 GLU A CA 1
ATOM 1607 C C . GLU A 1 209 ? 15.240 -0.521 -0.394 1.00 92.44 209 GLU A C 1
ATOM 1609 O O . GLU A 1 209 ? 14.965 -1.493 0.313 1.00 92.44 209 GLU A O 1
ATOM 1614 N N . ALA A 1 210 ? 15.458 0.692 0.126 1.00 91.94 210 ALA A N 1
ATOM 1615 C CA . ALA A 1 210 ? 15.308 0.966 1.552 1.00 91.94 210 ALA A CA 1
ATOM 1616 C C . ALA A 1 210 ? 13.870 0.689 2.021 1.00 91.94 210 ALA A C 1
ATOM 1618 O O . ALA A 1 210 ? 13.669 0.095 3.081 1.00 91.94 210 ALA A O 1
ATOM 1619 N N . ILE A 1 211 ? 12.875 1.051 1.208 1.00 92.50 211 ILE A N 1
ATOM 1620 C CA . ILE A 1 211 ? 11.463 0.794 1.503 1.00 92.50 211 ILE A CA 1
ATOM 1621 C C . ILE A 1 211 ? 11.160 -0.703 1.462 1.00 92.50 211 ILE A C 1
ATOM 1623 O O . ILE A 1 211 ? 10.547 -1.206 2.402 1.00 92.50 211 ILE A O 1
ATOM 1627 N N . PHE A 1 212 ? 11.637 -1.440 0.458 1.00 94.31 212 PHE A N 1
ATOM 1628 C CA . PHE A 1 212 ? 11.445 -2.893 0.384 1.00 94.31 212 PHE A CA 1
ATOM 1629 C C . PHE A 1 212 ? 12.103 -3.640 1.544 1.00 94.31 212 PHE A C 1
ATOM 1631 O O . PHE A 1 212 ? 11.525 -4.588 2.072 1.00 94.31 212 PHE A O 1
ATOM 1638 N N . ARG A 1 213 ? 13.276 -3.186 2.001 1.00 94.00 213 ARG A N 1
ATOM 1639 C CA . ARG A 1 213 ? 13.953 -3.770 3.167 1.00 94.00 213 ARG A CA 1
ATOM 1640 C C . ARG A 1 213 ? 13.117 -3.643 4.439 1.00 94.00 213 ARG A C 1
ATOM 1642 O O . ARG A 1 213 ? 13.107 -4.558 5.258 1.00 94.00 213 ARG A O 1
ATOM 1649 N N . VAL A 1 214 ? 12.434 -2.514 4.603 1.00 94.44 214 VAL A N 1
ATOM 1650 C CA . VAL A 1 214 ? 11.557 -2.263 5.750 1.00 94.44 214 VAL A CA 1
ATOM 1651 C C . VAL A 1 214 ? 10.216 -2.990 5.592 1.00 94.44 214 VAL A C 1
ATOM 1653 O O . VAL A 1 214 ? 9.725 -3.581 6.549 1.00 94.44 214 VAL A O 1
ATOM 1656 N N . CYS A 1 215 ? 9.646 -3.001 4.387 1.00 94.81 215 CYS A N 1
ATOM 1657 C CA . CYS A 1 215 ? 8.318 -3.542 4.079 1.00 94.81 215 CYS A CA 1
ATOM 1658 C C . CYS A 1 215 ? 8.378 -5.018 3.650 1.00 94.81 215 CYS A C 1
ATOM 1660 O O . CYS A 1 215 ? 7.838 -5.404 2.615 1.00 94.81 215 CYS A O 1
ATOM 1662 N N . ASN A 1 216 ? 9.038 -5.862 4.441 1.00 92.56 216 ASN A N 1
ATOM 1663 C CA . ASN A 1 216 ? 9.308 -7.254 4.065 1.00 92.56 216 ASN A CA 1
ATOM 1664 C C . ASN A 1 216 ? 8.061 -8.166 3.991 1.00 92.56 216 ASN A C 1
ATOM 1666 O O . ASN A 1 216 ? 8.136 -9.233 3.381 1.00 92.56 216 ASN A O 1
ATOM 1670 N N . GLN A 1 217 ? 6.925 -7.760 4.576 1.00 94.50 217 GLN A N 1
ATOM 1671 C CA . GLN A 1 217 ? 5.637 -8.464 4.470 1.00 94.50 217 GLN A CA 1
ATOM 1672 C C . GLN A 1 217 ? 4.719 -7.887 3.381 1.00 94.50 217 GLN A C 1
ATOM 1674 O O . GLN A 1 217 ? 3.503 -8.109 3.411 1.00 94.50 217 GLN A O 1
ATOM 1679 N N . MET A 1 218 ? 5.274 -7.117 2.444 1.00 96.00 218 MET A N 1
ATOM 1680 C CA . MET A 1 218 ? 4.522 -6.614 1.305 1.00 96.00 218 MET A CA 1
ATOM 1681 C C . MET A 1 218 ? 4.004 -7.782 0.455 1.00 96.00 218 MET A C 1
ATOM 1683 O O . MET A 1 218 ? 4.762 -8.671 0.072 1.00 96.00 218 MET A O 1
ATOM 1687 N N . ALA A 1 219 ? 2.706 -7.751 0.153 1.00 97.50 219 ALA A N 1
ATOM 1688 C CA . ALA A 1 219 ? 2.020 -8.766 -0.642 1.00 97.50 219 ALA A CA 1
ATOM 1689 C C . ALA A 1 219 ? 1.774 -8.325 -2.092 1.00 97.50 219 ALA A C 1
ATOM 1691 O O . ALA A 1 219 ? 1.693 -9.174 -2.979 1.00 97.50 219 ALA A O 1
ATOM 1692 N N . SER A 1 220 ? 1.668 -7.013 -2.336 1.00 97.44 220 SER A N 1
ATOM 1693 C CA . SER A 1 220 ? 1.424 -6.448 -3.667 1.00 97.44 220 SER A CA 1
ATOM 1694 C C . SER A 1 220 ? 2.388 -5.316 -3.970 1.00 97.44 220 SER A C 1
ATOM 1696 O O . SER A 1 220 ? 2.557 -4.415 -3.146 1.00 97.44 220 SER A O 1
ATOM 1698 N N . PHE A 1 221 ? 2.950 -5.332 -5.171 1.00 96.19 221 PHE A N 1
ATOM 1699 C CA . PHE A 1 221 ? 3.777 -4.256 -5.693 1.00 96.19 221 PHE A CA 1
ATOM 1700 C C . PHE A 1 221 ? 3.233 -3.781 -7.038 1.00 96.19 221 PHE A C 1
ATOM 1702 O O . PHE A 1 221 ? 2.978 -4.596 -7.922 1.00 96.19 221 PHE A O 1
ATOM 1709 N N . THR A 1 222 ? 3.082 -2.468 -7.183 1.00 94.62 222 THR A N 1
ATOM 1710 C CA . THR A 1 222 ? 2.682 -1.828 -8.437 1.00 94.62 222 THR A CA 1
ATOM 1711 C C . THR A 1 222 ? 3.753 -0.830 -8.850 1.00 94.62 222 THR A C 1
ATOM 1713 O O . THR A 1 222 ? 4.183 -0.021 -8.027 1.00 94.62 222 THR A O 1
ATOM 1716 N N . THR A 1 223 ? 4.188 -0.849 -10.108 1.00 92.44 223 THR A N 1
ATOM 1717 C CA . THR A 1 223 ? 5.112 0.167 -10.622 1.00 92.44 223 THR A CA 1
ATOM 1718 C C . THR A 1 223 ? 4.775 0.606 -12.036 1.00 92.44 223 THR A C 1
ATOM 1720 O O . THR A 1 223 ? 4.542 -0.216 -12.917 1.00 92.44 223 THR A O 1
ATOM 1723 N N . THR A 1 224 ? 4.803 1.920 -12.253 1.00 89.25 224 THR A N 1
ATOM 1724 C CA . THR A 1 224 ? 4.777 2.529 -13.592 1.00 89.25 224 THR A CA 1
ATOM 1725 C C . THR A 1 224 ? 6.180 2.885 -14.102 1.00 89.25 224 THR A C 1
ATOM 1727 O O . THR A 1 224 ? 6.330 3.427 -15.195 1.00 89.25 224 THR A O 1
ATOM 1730 N N . CYS A 1 225 ? 7.214 2.586 -13.311 1.00 87.25 225 CYS A N 1
ATOM 1731 C CA . CYS A 1 225 ? 8.627 2.772 -13.638 1.00 87.25 225 CYS A CA 1
ATOM 1732 C C . CYS A 1 225 ? 9.264 1.477 -14.169 1.00 87.25 225 CYS A C 1
ATOM 1734 O O . CYS A 1 225 ? 8.721 0.388 -13.969 1.00 87.25 225 CYS A O 1
ATOM 1736 N N . ILE A 1 226 ? 10.466 1.605 -14.748 1.00 88.88 226 ILE A N 1
ATOM 1737 C CA . ILE A 1 226 ? 11.301 0.483 -15.205 1.00 88.88 226 ILE A CA 1
ATOM 1738 C C . ILE A 1 226 ? 11.474 -0.530 -14.063 1.00 88.88 226 ILE A C 1
ATOM 1740 O O . ILE A 1 226 ? 11.978 -0.192 -12.990 1.00 88.88 226 ILE A O 1
ATOM 1744 N N . LEU A 1 227 ? 11.073 -1.783 -14.293 1.00 91.38 227 LEU A N 1
ATOM 1745 C CA . LEU A 1 227 ? 11.081 -2.833 -13.268 1.00 91.38 227 LEU A CA 1
ATOM 1746 C C . LEU A 1 227 ? 12.489 -3.377 -12.984 1.00 91.38 227 LEU A C 1
ATOM 1748 O O . LEU A 1 227 ? 12.793 -3.730 -11.844 1.00 91.38 227 LEU A O 1
ATOM 1752 N N . VAL A 1 228 ? 13.343 -3.448 -14.011 1.00 90.31 228 VAL A N 1
ATOM 1753 C CA . VAL A 1 228 ? 14.648 -4.138 -13.978 1.00 90.31 228 VAL A CA 1
ATOM 1754 C C . VAL A 1 228 ? 15.524 -3.746 -12.775 1.00 90.31 228 VAL A C 1
ATOM 1756 O O . VAL A 1 228 ? 15.978 -4.652 -12.074 1.00 90.31 228 VAL A O 1
ATOM 1759 N N . PRO A 1 229 ? 15.710 -2.453 -12.432 1.00 90.50 229 PRO A N 1
ATOM 1760 C CA . PRO A 1 229 ? 16.527 -2.056 -11.281 1.00 90.50 229 PRO A CA 1
ATOM 1761 C C . PRO A 1 229 ? 15.998 -2.551 -9.930 1.00 90.50 229 PRO A C 1
ATOM 1763 O O . PRO A 1 229 ? 16.740 -2.613 -8.956 1.00 90.50 229 PRO A O 1
ATOM 1766 N N . HIS A 1 230 ? 14.712 -2.888 -9.849 1.00 92.06 230 HIS A N 1
ATOM 1767 C CA . HIS A 1 230 ? 14.056 -3.314 -8.617 1.00 92.06 230 HIS A CA 1
ATOM 1768 C C . HIS A 1 230 ? 14.040 -4.836 -8.449 1.00 92.06 230 HIS A C 1
ATOM 1770 O O . HIS A 1 230 ? 13.864 -5.322 -7.330 1.00 92.06 230 HIS A O 1
ATOM 1776 N N . LEU A 1 231 ? 14.263 -5.596 -9.526 1.00 92.56 231 LEU A N 1
ATOM 1777 C CA . LEU A 1 231 ? 14.200 -7.057 -9.540 1.00 92.56 231 LEU A CA 1
ATOM 1778 C C . LEU A 1 231 ? 15.044 -7.743 -8.443 1.00 92.56 231 LEU A C 1
ATOM 1780 O O . LEU A 1 231 ? 14.512 -8.660 -7.805 1.00 92.56 231 LEU A O 1
ATOM 1784 N N . PRO A 1 232 ? 16.291 -7.319 -8.135 1.00 93.44 232 PRO A N 1
ATOM 1785 C CA . PRO A 1 232 ? 17.065 -7.928 -7.052 1.00 93.44 232 PRO A CA 1
ATOM 1786 C C . PRO A 1 232 ? 16.371 -7.803 -5.693 1.00 93.44 232 PRO A C 1
ATOM 1788 O O . PRO A 1 232 ? 16.226 -8.791 -4.971 1.00 93.44 232 PRO A O 1
ATOM 1791 N N . ALA A 1 233 ? 15.859 -6.619 -5.362 1.00 94.31 233 ALA A N 1
ATOM 1792 C CA . ALA A 1 233 ? 15.163 -6.391 -4.103 1.00 94.31 233 ALA A CA 1
ATOM 1793 C C . ALA A 1 233 ? 13.794 -7.091 -4.058 1.00 94.31 233 ALA A C 1
ATOM 1795 O O . ALA A 1 233 ? 13.419 -7.629 -3.014 1.00 94.31 233 ALA A O 1
ATOM 1796 N N . LEU A 1 234 ? 13.086 -7.174 -5.193 1.00 94.69 234 LEU A N 1
ATOM 1797 C CA . LEU A 1 234 ? 11.856 -7.964 -5.304 1.00 94.69 234 LEU A CA 1
ATOM 1798 C C . LEU A 1 234 ? 12.108 -9.458 -5.044 1.00 94.69 234 LEU A C 1
ATOM 1800 O O . LEU A 1 234 ? 11.315 -10.103 -4.364 1.00 94.69 234 LEU A O 1
ATOM 1804 N N . SER A 1 235 ? 13.240 -10.005 -5.497 1.00 94.56 235 SER A N 1
ATOM 1805 C CA . SER A 1 235 ? 13.587 -11.419 -5.277 1.00 94.56 235 SER A CA 1
ATOM 1806 C C . SER A 1 235 ? 13.783 -11.807 -3.807 1.00 94.56 235 SER A C 1
ATOM 1808 O O . SER A 1 235 ? 13.522 -12.953 -3.413 1.00 94.56 235 SER A O 1
ATOM 1810 N N . ALA A 1 236 ? 14.178 -10.844 -2.971 1.00 95.00 236 ALA A N 1
ATOM 1811 C CA . ALA A 1 236 ? 14.339 -11.036 -1.536 1.00 95.00 236 ALA A CA 1
ATOM 1812 C C . ALA A 1 236 ? 12.992 -11.109 -0.788 1.00 95.00 236 ALA A C 1
ATOM 1814 O O . ALA A 1 236 ? 12.945 -11.591 0.348 1.00 95.00 236 ALA A O 1
ATOM 1815 N N . MET A 1 237 ? 11.889 -10.675 -1.407 1.00 95.62 237 MET A N 1
ATOM 1816 C CA . MET A 1 237 ? 10.574 -10.649 -0.771 1.00 95.62 237 MET A CA 1
ATOM 1817 C C . MET A 1 237 ? 9.876 -12.004 -0.853 1.00 95.62 237 MET A C 1
ATOM 1819 O O . MET A 1 237 ? 9.452 -12.474 -1.907 1.00 95.62 237 MET A O 1
ATOM 1823 N N . LYS A 1 238 ? 9.728 -12.642 0.310 1.00 95.81 238 LYS A N 1
ATOM 1824 C CA . LYS A 1 238 ? 9.088 -13.959 0.435 1.00 95.81 238 LYS A CA 1
ATOM 1825 C C . LYS A 1 238 ? 7.561 -13.893 0.348 1.00 95.81 238 LYS A C 1
ATOM 1827 O O . LYS A 1 238 ? 6.941 -14.889 0.003 1.00 95.81 238 LYS A O 1
ATOM 1832 N N . CYS A 1 239 ? 6.973 -12.737 0.655 1.00 96.94 239 CYS A N 1
ATOM 1833 C CA . CYS A 1 239 ? 5.523 -12.547 0.711 1.00 96.94 239 CYS A CA 1
ATOM 1834 C C . CYS A 1 239 ? 4.935 -11.891 -0.543 1.00 96.94 239 CYS A C 1
ATOM 1836 O O . CYS A 1 239 ? 3.717 -11.750 -0.614 1.00 96.94 239 CYS A O 1
ATOM 1838 N N . LEU A 1 240 ? 5.764 -11.493 -1.515 1.00 97.50 240 LEU A N 1
ATOM 1839 C CA . LEU A 1 240 ? 5.281 -10.838 -2.725 1.00 97.50 240 LEU A CA 1
ATOM 1840 C C . LEU A 1 240 ? 4.488 -11.841 -3.571 1.00 97.50 240 LEU A C 1
ATOM 1842 O O . LEU A 1 240 ? 5.052 -12.8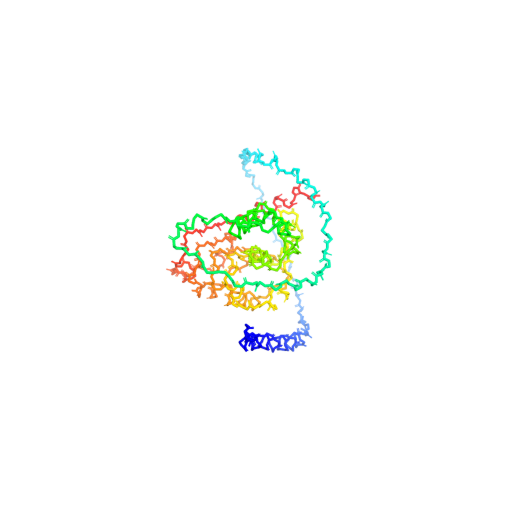00 -4.088 1.00 97.50 240 LEU A O 1
ATOM 1846 N N . GLN A 1 241 ? 3.186 -11.599 -3.699 1.00 97.94 241 GLN A N 1
ATOM 1847 C CA . GLN A 1 241 ? 2.246 -12.479 -4.396 1.00 97.94 241 GLN A CA 1
ATOM 1848 C C . GLN A 1 241 ? 1.630 -11.824 -5.627 1.00 97.94 241 GLN A C 1
ATOM 1850 O O . GLN A 1 241 ? 1.171 -12.534 -6.521 1.00 97.94 241 GLN A O 1
ATOM 1855 N N . ARG A 1 242 ? 1.580 -10.492 -5.662 1.00 97.94 242 ARG A N 1
ATOM 1856 C CA . ARG A 1 242 ? 0.955 -9.728 -6.739 1.00 97.94 242 ARG A CA 1
ATOM 1857 C C . ARG A 1 242 ? 1.929 -8.699 -7.280 1.00 97.94 242 ARG A C 1
ATOM 1859 O O . ARG A 1 242 ? 2.511 -7.934 -6.509 1.00 97.94 242 ARG A O 1
ATOM 1866 N N . LEU A 1 243 ? 2.082 -8.683 -8.594 1.00 96.44 243 LEU A N 1
ATOM 1867 C CA . LEU A 1 243 ? 2.894 -7.707 -9.300 1.00 96.44 243 LEU A CA 1
ATOM 1868 C C . LEU A 1 243 ? 2.051 -7.048 -10.385 1.00 96.44 243 LEU A C 1
ATOM 1870 O O . LEU A 1 243 ? 1.457 -7.746 -11.200 1.00 96.44 243 LEU A O 1
ATOM 1874 N N . ASN A 1 244 ? 2.017 -5.721 -10.393 1.00 95.31 244 ASN A N 1
ATOM 1875 C CA . ASN A 1 244 ? 1.352 -4.937 -11.423 1.00 95.31 244 ASN A CA 1
ATOM 1876 C C . ASN A 1 244 ? 2.362 -3.958 -12.049 1.00 95.31 244 ASN A C 1
ATOM 1878 O O . ASN A 1 244 ? 2.995 -3.165 -11.350 1.00 95.31 244 ASN A O 1
ATOM 1882 N N . VAL A 1 245 ? 2.581 -4.081 -13.354 1.00 94.00 245 VAL A N 1
ATOM 1883 C CA . VAL A 1 245 ? 3.691 -3.452 -14.085 1.00 94.00 245 VAL A CA 1
ATOM 1884 C C . VAL A 1 245 ? 3.252 -3.088 -15.498 1.00 94.00 245 VAL A C 1
ATOM 1886 O O . VAL A 1 245 ? 2.381 -3.747 -16.058 1.00 94.00 245 VAL A O 1
ATOM 1889 N N . TYR A 1 246 ? 3.878 -2.091 -16.125 1.00 89.88 246 TYR A N 1
ATOM 1890 C CA . TYR A 1 246 ? 3.697 -1.883 -17.565 1.00 89.88 246 TYR A CA 1
ATOM 1891 C C . TYR A 1 246 ? 4.323 -3.026 -18.358 1.00 89.88 246 TYR A C 1
ATOM 1893 O O . TYR A 1 246 ? 5.483 -3.376 -18.135 1.00 89.88 246 TYR A O 1
ATOM 1901 N N . GLY A 1 247 ? 3.576 -3.579 -19.318 1.00 86.62 247 GLY A N 1
ATOM 1902 C CA . GLY A 1 247 ? 4.067 -4.673 -20.159 1.00 86.62 247 GLY A CA 1
ATOM 1903 C C . GLY A 1 247 ? 5.365 -4.310 -20.888 1.00 86.62 247 GLY A C 1
ATOM 1904 O O . GLY A 1 247 ? 6.312 -5.095 -20.889 1.00 86.62 247 GLY A O 1
ATOM 1905 N N . SER A 1 248 ? 5.457 -3.085 -21.417 1.00 85.38 248 SER A N 1
ATOM 1906 C CA . SER A 1 248 ? 6.651 -2.575 -22.104 1.00 85.38 248 SER A CA 1
ATOM 1907 C C . SER A 1 248 ? 7.908 -2.599 -21.224 1.00 85.38 248 SER A C 1
ATOM 1909 O O . SER A 1 248 ? 9.001 -2.864 -21.719 1.00 85.38 248 SER A O 1
ATOM 1911 N N . GLU A 1 249 ? 7.765 -2.400 -19.915 1.00 82.38 249 GLU A N 1
ATOM 1912 C CA . GLU A 1 249 ? 8.878 -2.312 -18.965 1.00 82.38 249 GLU A CA 1
ATOM 1913 C C . GLU A 1 249 ? 9.375 -3.674 -18.464 1.00 82.38 249 GLU A C 1
ATOM 1915 O O . GLU A 1 249 ? 10.502 -3.785 -17.982 1.00 82.38 249 GLU A O 1
ATOM 1920 N N . VAL A 1 250 ? 8.562 -4.726 -18.586 1.00 81.12 250 VAL A N 1
ATOM 1921 C CA . VAL A 1 250 ? 8.956 -6.096 -18.212 1.00 81.12 250 VAL A CA 1
ATOM 1922 C C . VAL A 1 250 ? 9.842 -6.731 -19.284 1.00 81.12 250 VAL A C 1
ATOM 1924 O O . VAL A 1 250 ? 10.781 -7.460 -18.963 1.00 81.12 250 VAL A O 1
ATOM 1927 N N . PHE A 1 251 ? 9.548 -6.451 -20.556 1.00 77.06 251 PHE A N 1
ATOM 1928 C CA . PHE A 1 251 ? 10.197 -7.100 -21.701 1.00 77.06 251 PHE A CA 1
ATOM 1929 C C . PHE A 1 251 ? 11.317 -6.264 -22.337 1.00 77.06 251 PHE A C 1
ATOM 1931 O O . PHE A 1 251 ? 12.053 -6.760 -23.191 1.00 77.06 251 PHE A O 1
ATOM 1938 N N . ARG A 1 252 ? 11.502 -5.006 -21.914 1.00 74.81 252 ARG A N 1
ATOM 1939 C CA . ARG A 1 252 ? 12.642 -4.180 -22.336 1.00 74.81 252 ARG A CA 1
ATOM 1940 C C . ARG A 1 252 ? 13.941 -4.706 -21.715 1.00 74.81 252 ARG A C 1
ATOM 1942 O O . ARG A 1 252 ? 14.271 -4.395 -20.576 1.00 74.81 252 ARG A O 1
ATOM 1949 N N . GLY A 1 253 ? 14.696 -5.482 -22.493 1.00 67.62 253 GLY A N 1
ATOM 1950 C CA . GLY A 1 253 ? 16.086 -5.849 -22.185 1.00 67.62 253 GLY A CA 1
ATOM 1951 C C . GLY A 1 253 ? 16.318 -7.271 -21.665 1.00 67.62 253 GLY A C 1
ATOM 1952 O O . GLY A 1 253 ? 17.444 -7.589 -21.302 1.00 67.62 253 GLY A O 1
ATOM 1953 N N . THR A 1 254 ? 15.302 -8.137 -21.641 1.00 60.47 254 THR A N 1
ATOM 1954 C CA . THR A 1 254 ? 15.414 -9.527 -21.143 1.00 60.47 254 THR A CA 1
ATOM 1955 C C . THR A 1 254 ? 15.466 -10.591 -22.244 1.00 60.47 254 THR A C 1
ATOM 1957 O O . THR A 1 254 ? 15.342 -11.777 -21.945 1.00 60.47 254 THR A O 1
ATOM 1960 N N . VAL A 1 255 ? 15.701 -10.192 -23.500 1.00 55.84 255 VAL A N 1
ATOM 1961 C CA . VAL A 1 255 ? 15.582 -11.056 -24.696 1.00 55.84 255 VAL A CA 1
ATOM 1962 C C . VAL A 1 255 ? 16.472 -12.311 -24.639 1.00 55.84 255 VAL A C 1
ATOM 1964 O O . VAL A 1 255 ? 16.103 -13.328 -25.215 1.00 55.84 255 VAL A O 1
ATOM 1967 N N . ASP A 1 256 ? 17.549 -12.306 -23.847 1.00 62.97 256 ASP A N 1
ATOM 1968 C CA . ASP A 1 256 ? 18.500 -13.428 -23.805 1.00 62.97 256 ASP A CA 1
ATOM 1969 C C . ASP A 1 256 ? 18.446 -14.282 -22.526 1.00 62.97 256 ASP A C 1
ATOM 1971 O O . ASP A 1 256 ? 19.177 -15.264 -22.397 1.00 62.97 256 ASP A O 1
ATOM 1975 N N . SER A 1 257 ? 17.586 -13.957 -21.553 1.00 56.53 257 SER A N 1
ATOM 1976 C CA . SER A 1 257 ? 17.521 -14.717 -20.294 1.00 56.53 257 SER A CA 1
ATOM 1977 C C . SER A 1 257 ? 16.388 -15.736 -20.344 1.00 56.53 257 SER A C 1
ATOM 1979 O O . SER A 1 257 ? 15.306 -15.492 -19.818 1.00 56.53 257 SER A O 1
ATOM 1981 N N . GLY A 1 258 ? 16.642 -16.909 -20.927 1.00 59.97 258 GLY A N 1
ATOM 1982 C CA . GLY A 1 258 ? 15.745 -18.078 -20.899 1.00 59.97 258 GLY A CA 1
ATOM 1983 C C . GLY A 1 258 ? 15.448 -18.651 -19.498 1.00 59.97 258 GLY A C 1
ATOM 1984 O O . GLY A 1 258 ? 15.120 -19.826 -19.370 1.00 59.97 258 GLY A O 1
ATOM 1985 N N . CYS A 1 259 ? 15.559 -17.849 -18.438 1.00 57.34 259 CYS A N 1
ATOM 1986 C CA . CYS A 1 259 ? 15.442 -18.258 -17.048 1.00 57.34 259 CYS A CA 1
ATOM 1987 C C . CYS A 1 259 ? 14.430 -17.377 -16.312 1.00 57.34 259 CYS A C 1
ATOM 1989 O O . CYS A 1 259 ? 14.547 -16.151 -16.277 1.00 57.34 259 CYS A O 1
ATOM 1991 N N . ALA A 1 260 ? 13.461 -18.021 -15.661 1.00 83.56 260 ALA A N 1
ATOM 1992 C CA . ALA A 1 260 ? 12.524 -17.377 -14.753 1.00 83.56 260 ALA A CA 1
ATOM 1993 C C . ALA A 1 260 ? 13.282 -16.589 -13.669 1.00 83.56 260 ALA A C 1
ATOM 1995 O O . ALA A 1 260 ? 13.991 -17.167 -12.843 1.00 83.56 260 ALA A O 1
ATOM 1996 N N . HIS A 1 261 ? 13.140 -15.261 -13.666 1.00 89.00 261 HIS A N 1
ATOM 1997 C CA . HIS A 1 261 ? 13.796 -14.424 -12.667 1.00 89.00 261 HIS A CA 1
ATOM 1998 C C . HIS A 1 261 ? 13.269 -14.769 -11.253 1.00 89.00 261 HIS A C 1
ATOM 2000 O O . HIS A 1 261 ? 12.050 -14.833 -11.063 1.00 89.00 261 HIS A O 1
ATOM 2006 N N . PRO A 1 262 ? 14.128 -14.921 -10.220 1.00 92.81 262 PRO A N 1
ATOM 2007 C CA . PRO A 1 262 ? 13.705 -15.332 -8.873 1.00 92.81 262 PRO A CA 1
ATOM 2008 C C . PRO A 1 262 ? 12.657 -14.426 -8.207 1.00 92.81 262 PRO A C 1
ATOM 2010 O O . PRO A 1 262 ? 11.951 -14.862 -7.302 1.00 92.81 262 PRO A O 1
ATOM 2013 N N . ALA A 1 263 ? 12.530 -13.174 -8.656 1.00 92.56 263 ALA A N 1
ATOM 2014 C CA . ALA A 1 263 ? 11.476 -12.247 -8.224 1.00 92.56 263 ALA A CA 1
ATOM 2015 C C . ALA A 1 263 ? 10.053 -12.740 -8.526 1.00 92.56 263 ALA A C 1
ATOM 2017 O O . ALA A 1 263 ? 9.120 -12.341 -7.836 1.00 92.56 263 ALA A O 1
ATOM 2018 N N . PHE A 1 264 ? 9.886 -13.620 -9.514 1.00 93.31 264 PHE A N 1
ATOM 2019 C CA . PHE A 1 264 ? 8.576 -14.118 -9.926 1.00 93.31 264 PHE A CA 1
ATOM 2020 C C . PHE A 1 264 ? 8.181 -15.435 -9.245 1.00 93.31 264 PHE A C 1
ATOM 2022 O O . PHE A 1 264 ? 7.044 -15.872 -9.386 1.00 93.31 264 PHE A O 1
ATOM 2029 N N . ARG A 1 265 ? 9.076 -16.050 -8.455 1.00 94.69 265 ARG A N 1
ATOM 2030 C CA . ARG A 1 265 ? 8.878 -17.397 -7.883 1.00 94.69 265 ARG A CA 1
ATOM 2031 C C . ARG A 1 265 ? 7.639 -17.544 -6.990 1.00 94.69 265 ARG A C 1
ATOM 2033 O O . ARG A 1 265 ? 7.096 -18.633 -6.888 1.00 94.69 265 ARG A O 1
ATOM 2040 N N . ASN A 1 266 ? 7.237 -16.463 -6.319 1.00 96.38 266 ASN A N 1
ATOM 2041 C CA . ASN A 1 266 ? 6.126 -16.448 -5.360 1.00 96.38 266 ASN A CA 1
ATOM 2042 C C . ASN A 1 266 ? 4.886 -15.731 -5.911 1.00 96.38 266 ASN A C 1
ATOM 2044 O O . ASN A 1 266 ? 3.895 -15.576 -5.193 1.00 96.38 266 ASN A O 1
ATOM 2048 N N . LEU A 1 267 ? 4.939 -15.256 -7.160 1.00 96.62 267 LEU A N 1
ATOM 2049 C CA . LEU A 1 267 ? 3.816 -14.542 -7.740 1.00 96.62 267 LEU A CA 1
ATOM 2050 C C . LEU A 1 267 ? 2.676 -15.507 -8.040 1.00 96.62 267 LEU A C 1
ATOM 2052 O O . LEU A 1 267 ? 2.843 -16.534 -8.685 1.00 96.62 267 LEU A O 1
ATOM 2056 N N . THR A 1 268 ? 1.497 -15.118 -7.578 1.00 97.44 268 THR A N 1
ATOM 2057 C CA . THR A 1 268 ? 0.224 -15.769 -7.893 1.00 97.44 268 THR A CA 1
ATOM 2058 C C . THR A 1 268 ? -0.570 -14.955 -8.907 1.00 97.44 268 THR A C 1
ATOM 2060 O O . THR A 1 268 ? -1.423 -15.505 -9.592 1.00 97.44 268 THR A O 1
ATOM 2063 N N . HIS A 1 269 ? -0.299 -13.648 -9.000 1.00 97.50 269 HIS A N 1
ATOM 2064 C CA . HIS A 1 269 ? -0.973 -12.733 -9.913 1.00 97.50 269 HIS A CA 1
ATOM 2065 C C . HIS A 1 269 ? 0.049 -11.784 -10.542 1.00 97.50 269 HIS A C 1
ATOM 2067 O O . HIS A 1 269 ? 0.832 -11.141 -9.834 1.00 97.50 269 HIS A O 1
ATOM 2073 N N . LEU A 1 270 ? 0.009 -11.689 -11.868 1.00 95.62 270 LEU A N 1
ATOM 2074 C CA . LEU A 1 270 ? 0.761 -10.724 -12.656 1.00 95.62 270 LEU A CA 1
ATOM 2075 C C . LEU A 1 270 ? -0.235 -9.934 -13.504 1.00 95.62 270 LEU A C 1
ATOM 2077 O O . LEU A 1 270 ? -0.932 -10.509 -14.335 1.00 95.62 270 LEU A O 1
ATOM 2081 N N . GLU A 1 271 ? -0.298 -8.630 -13.279 1.00 95.19 271 GLU A N 1
ATOM 2082 C CA . GLU A 1 271 ? -1.115 -7.706 -14.058 1.00 95.19 271 GLU A CA 1
ATOM 2083 C C . GLU A 1 271 ? -0.197 -6.860 -14.938 1.00 95.19 271 GLU A C 1
ATOM 2085 O O . GLU A 1 271 ? 0.730 -6.211 -14.449 1.00 95.19 271 GLU A O 1
ATOM 2090 N N . LEU A 1 272 ? -0.450 -6.886 -16.246 1.00 93.31 272 LEU A N 1
ATOM 2091 C CA . LEU A 1 272 ? 0.265 -6.067 -17.215 1.00 93.31 272 LEU A CA 1
ATOM 2092 C C . LEU A 1 272 ? -0.616 -4.879 -17.590 1.00 93.31 272 LEU A C 1
ATOM 2094 O O . LEU A 1 272 ? -1.708 -5.055 -18.127 1.00 93.31 272 LEU A O 1
ATOM 2098 N N . MET A 1 273 ? -0.147 -3.672 -17.291 1.00 89.12 273 MET A N 1
ATOM 2099 C CA . MET A 1 273 ? -0.800 -2.441 -17.719 1.00 89.12 273 MET A CA 1
ATOM 2100 C C . MET A 1 273 ? -0.376 -2.108 -19.147 1.00 89.12 273 MET A C 1
ATOM 2102 O O . MET A 1 273 ? 0.800 -2.243 -19.505 1.00 89.12 273 MET A O 1
ATOM 2106 N N . ASP A 1 274 ? -1.338 -1.646 -19.940 1.00 87.31 274 ASP A N 1
ATOM 2107 C CA . ASP A 1 274 ? -1.087 -1.058 -21.251 1.00 87.31 274 ASP A CA 1
ATOM 2108 C C . ASP A 1 274 ? -0.790 0.440 -21.088 1.00 87.31 274 ASP A C 1
ATOM 2110 O O . ASP A 1 274 ? -1.529 1.170 -20.420 1.00 87.31 274 ASP A O 1
ATOM 2114 N N . GLU A 1 275 ? 0.306 0.889 -21.690 1.00 80.69 275 GLU A N 1
ATOM 2115 C CA . GLU A 1 275 ? 0.738 2.286 -21.689 1.00 80.69 275 GLU A CA 1
ATOM 2116 C C . GLU A 1 275 ? -0.280 3.177 -22.422 1.00 80.69 275 GLU A C 1
ATOM 2118 O O . GLU A 1 275 ? -0.589 4.280 -21.962 1.00 80.69 275 GLU A O 1
ATOM 2123 N N . HIS A 1 276 ? -0.906 2.660 -23.485 1.00 80.56 276 HIS A N 1
ATOM 2124 C CA . HIS A 1 276 ? -1.864 3.411 -24.297 1.00 80.56 276 HIS A CA 1
ATOM 2125 C C . HIS A 1 276 ? -3.143 3.778 -23.543 1.00 80.56 276 HIS A C 1
ATOM 2127 O O . HIS A 1 276 ? -3.733 4.830 -23.796 1.00 80.56 276 HIS A O 1
ATOM 2133 N N . TYR A 1 277 ? -3.569 2.951 -22.586 1.00 76.62 277 TYR A N 1
ATOM 2134 C CA . TYR A 1 277 ? -4.760 3.243 -21.790 1.00 76.62 277 TYR A CA 1
ATOM 2135 C C . TYR A 1 277 ? -4.554 4.471 -20.893 1.00 76.62 277 TYR A C 1
ATOM 2137 O O . TYR A 1 277 ? -5.464 5.282 -20.707 1.00 76.62 277 TYR A O 1
ATOM 2145 N N . TYR A 1 278 ? -3.343 4.633 -20.353 1.00 71.44 278 TYR A N 1
ATOM 2146 C CA . TYR A 1 278 ? -3.033 5.739 -19.452 1.00 71.44 278 TYR A CA 1
ATOM 2147 C C . TYR A 1 278 ? -2.920 7.067 -20.208 1.00 71.44 278 TYR A C 1
ATOM 2149 O O . TYR A 1 278 ? -3.460 8.078 -19.758 1.00 71.44 278 TYR A O 1
ATOM 2157 N N . GLU A 1 279 ? -2.293 7.057 -21.387 1.00 77.25 279 GLU A N 1
ATOM 2158 C CA . GLU A 1 279 ? -2.200 8.243 -22.245 1.00 77.25 279 GLU A CA 1
ATOM 2159 C C . GLU A 1 279 ? -3.584 8.730 -22.682 1.00 77.25 279 GLU A C 1
ATOM 2161 O O . GLU A 1 279 ? -3.886 9.913 -22.540 1.00 77.25 279 GLU A O 1
ATOM 2166 N N . GLN A 1 280 ? -4.475 7.822 -23.093 1.00 81.38 280 GLN A N 1
ATOM 2167 C CA . GLN A 1 280 ? -5.853 8.180 -23.444 1.00 81.38 280 GLN A CA 1
ATOM 2168 C C . GLN A 1 280 ? -6.626 8.771 -22.257 1.00 81.38 280 GLN A C 1
ATOM 2170 O O . GLN A 1 280 ? -7.361 9.747 -22.419 1.00 81.38 280 GLN A O 1
ATOM 2175 N N . ALA A 1 281 ? -6.448 8.220 -21.051 1.00 74.75 281 ALA A N 1
ATOM 2176 C CA . ALA A 1 281 ? -7.101 8.726 -19.846 1.00 74.75 281 ALA A CA 1
ATOM 2177 C C . ALA A 1 281 ? -6.612 10.129 -19.443 1.00 74.75 281 ALA A C 1
ATOM 2179 O O . ALA A 1 281 ? -7.399 10.920 -18.913 1.00 74.75 281 ALA A O 1
ATOM 2180 N N . ILE A 1 282 ? -5.335 10.442 -19.695 1.00 74.38 282 ILE A N 1
ATOM 2181 C CA . ILE A 1 282 ? -4.781 11.788 -19.514 1.00 74.38 282 ILE A CA 1
ATOM 2182 C C . ILE A 1 282 ? -5.336 12.729 -20.587 1.00 74.38 282 ILE A C 1
ATOM 2184 O O . ILE A 1 282 ? -5.888 13.772 -20.240 1.00 74.38 282 ILE A O 1
ATOM 2188 N N . SER A 1 283 ? -5.247 12.352 -21.867 1.00 81.81 283 SER A N 1
ATOM 2189 C CA . SER A 1 283 ? -5.678 13.189 -22.994 1.00 81.81 283 SER A CA 1
ATOM 2190 C C . SER A 1 283 ? -7.172 13.512 -22.978 1.00 81.81 283 SER A C 1
ATOM 2192 O O . SER A 1 283 ? -7.562 14.599 -23.373 1.00 81.81 283 SER A O 1
ATOM 2194 N N . ALA A 1 284 ? -8.028 12.615 -22.482 1.00 80.25 284 ALA A N 1
ATOM 2195 C CA . ALA A 1 284 ? -9.466 12.877 -22.368 1.00 80.25 284 ALA A CA 1
ATOM 2196 C C . ALA A 1 284 ? -9.831 13.929 -21.298 1.00 80.25 284 ALA A C 1
ATOM 2198 O O . ALA A 1 284 ? -10.998 14.303 -21.176 1.00 80.25 284 ALA A O 1
ATOM 2199 N N . ARG A 1 285 ? -8.870 14.356 -20.469 1.00 70.12 285 ARG A N 1
ATOM 2200 C CA . ARG A 1 285 ? -9.081 15.297 -19.357 1.00 70.12 285 ARG A CA 1
ATOM 2201 C C . ARG A 1 285 ? -8.357 16.632 -19.532 1.00 70.12 285 ARG A C 1
ATOM 2203 O O . ARG A 1 285 ? -8.610 17.530 -18.727 1.00 70.12 285 ARG A O 1
ATOM 2210 N N . SER A 1 286 ? -7.453 16.725 -20.508 1.00 72.62 286 SER A N 1
ATOM 2211 C CA . SER A 1 286 ? -6.799 17.962 -20.951 1.00 72.62 286 SER A CA 1
ATOM 2212 C C . SER A 1 286 ? -7.657 18.675 -21.982 1.00 72.62 286 SER A C 1
ATOM 2214 O O . SER A 1 286 ? -7.862 19.893 -21.813 1.00 72.62 286 SER A O 1
#